Protein AF-A0A9Q9N6H3-F1 (afdb_monomer)

Radius of gyration: 21.57 Å; Cα contacts (8 Å, |Δi|>4): 358; chains: 1; bounding box: 49×37×67 Å

Structure (mmCIF, N/CA/C/O backbone):
data_AF-A0A9Q9N6H3-F1
#
_entry.id   AF-A0A9Q9N6H3-F1
#
loop_
_atom_site.group_PDB
_atom_site.id
_atom_site.type_symbol
_atom_site.label_atom_id
_atom_site.label_alt_id
_atom_site.label_comp_id
_atom_site.label_asym_id
_atom_site.label_entity_id
_atom_site.label_seq_id
_atom_site.pdbx_PDB_ins_code
_atom_site.Cartn_x
_atom_site.Cartn_y
_atom_site.Cartn_z
_atom_site.occupancy
_atom_site.B_iso_or_equiv
_atom_site.auth_seq_id
_atom_site.auth_comp_id
_atom_site.auth_asym_id
_atom_site.auth_atom_id
_atom_site.pdbx_PDB_model_num
ATOM 1 N N . MET A 1 1 ? 6.240 23.215 45.586 1.00 42.53 1 MET A N 1
ATOM 2 C CA . MET A 1 1 ? 4.945 22.564 45.290 1.00 42.53 1 MET A CA 1
ATOM 3 C C . MET A 1 1 ? 5.054 21.912 43.924 1.00 42.53 1 MET A C 1
ATOM 5 O O . MET A 1 1 ? 5.361 22.622 42.979 1.00 42.53 1 MET A O 1
ATOM 9 N N . LYS A 1 2 ? 4.871 20.591 43.821 1.00 42.16 2 LYS A N 1
ATOM 10 C CA . LYS A 1 2 ? 4.643 19.928 42.530 1.00 42.16 2 LYS A CA 1
ATOM 11 C C . LYS A 1 2 ? 3.134 19.961 42.296 1.00 42.16 2 LYS A C 1
ATOM 13 O O . LYS A 1 2 ? 2.403 19.374 43.086 1.00 42.16 2 LYS A O 1
ATOM 18 N N . GLY A 1 3 ? 2.681 20.737 41.318 1.00 45.62 3 GLY A N 1
ATOM 19 C CA . GLY A 1 3 ? 1.282 20.711 40.897 1.00 45.62 3 GLY A CA 1
ATOM 20 C C . GLY A 1 3 ? 1.029 19.442 40.092 1.00 45.62 3 GLY A C 1
ATOM 21 O O . GLY A 1 3 ? 1.825 19.115 39.217 1.00 45.62 3 GLY A O 1
ATOM 22 N N . SER A 1 4 ? -0.038 18.718 40.406 1.00 51.28 4 SER A N 1
ATOM 23 C CA . SER A 1 4 ? -0.585 17.681 39.534 1.00 51.28 4 SER A CA 1
ATOM 24 C C . SER A 1 4 ? -1.383 18.371 38.427 1.00 51.28 4 SER A C 1
ATOM 26 O O . SER A 1 4 ? -2.362 19.056 38.726 1.00 51.28 4 SER A O 1
ATOM 28 N N . GLN A 1 5 ? -0.949 18.240 37.173 1.00 59.75 5 GLN A N 1
ATOM 29 C CA . GLN A 1 5 ? -1.794 18.565 36.024 1.00 59.75 5 GLN A CA 1
ATOM 30 C C . GLN A 1 5 ? -2.811 17.436 35.846 1.00 59.75 5 GLN A C 1
ATOM 32 O O . GLN A 1 5 ? -2.467 16.266 35.995 1.00 59.75 5 GLN A O 1
ATOM 37 N N . PHE A 1 6 ? -4.066 17.797 35.596 1.00 61.28 6 PHE A N 1
ATOM 38 C CA . PHE A 1 6 ? -5.077 16.838 35.171 1.00 61.28 6 PHE A CA 1
ATOM 39 C C . PHE A 1 6 ? -4.880 16.583 33.677 1.00 61.28 6 PHE A C 1
ATOM 41 O O . PHE A 1 6 ? -4.735 17.535 32.913 1.00 61.28 6 PHE A O 1
ATOM 48 N N . GLU A 1 7 ? -4.851 15.315 33.287 1.00 66.75 7 GLU A N 1
ATOM 49 C CA . GLU A 1 7 ? -4.854 14.898 31.886 1.00 66.75 7 GLU A CA 1
ATOM 50 C C . GLU A 1 7 ? -6.302 14.873 31.398 1.00 66.75 7 GLU A C 1
ATOM 52 O O . GLU A 1 7 ? -7.158 14.243 32.026 1.00 66.75 7 GLU A O 1
ATOM 57 N N . GLU A 1 8 ? -6.601 15.565 30.298 1.00 73.12 8 GLU A N 1
ATOM 58 C CA . GLU A 1 8 ? -7.904 15.428 29.657 1.00 73.12 8 GLU A CA 1
ATOM 59 C C . GLU A 1 8 ? -7.915 14.144 28.835 1.00 73.12 8 GLU A C 1
ATOM 61 O O . GLU A 1 8 ? -6.967 13.820 28.127 1.00 73.12 8 GLU A O 1
ATOM 66 N N . THR A 1 9 ? -8.992 13.377 28.931 1.00 78.81 9 THR A N 1
ATOM 67 C CA . THR A 1 9 ? -9.135 12.128 28.184 1.00 78.81 9 THR A CA 1
ATOM 68 C C . THR A 1 9 ? -10.143 12.318 27.066 1.00 78.81 9 THR A C 1
ATOM 70 O O . THR A 1 9 ? -11.251 12.808 27.297 1.00 78.81 9 THR A O 1
ATOM 73 N N . VAL A 1 10 ? -9.782 11.906 25.852 1.00 83.81 10 VAL A N 1
ATOM 74 C CA . VAL A 1 10 ? -10.682 11.942 24.700 1.00 83.81 10 VAL A CA 1
ATOM 75 C C . VAL A 1 10 ? -11.110 10.522 24.367 1.00 83.81 10 VAL A C 1
ATOM 77 O O . VAL A 1 10 ? -10.288 9.668 24.045 1.00 83.81 10 VAL A O 1
ATOM 80 N N . PHE A 1 11 ? -12.423 10.304 24.413 1.00 87.38 11 PHE A N 1
ATOM 81 C CA . PHE A 1 11 ? -13.066 9.131 23.838 1.00 87.38 11 PHE A CA 1
ATOM 82 C C . PHE A 1 11 ? -13.723 9.524 22.522 1.00 87.38 11 PHE A C 1
ATOM 84 O O . PHE A 1 11 ? -14.504 10.479 22.454 1.00 87.38 11 PHE A O 1
ATOM 91 N N . TYR A 1 12 ? -13.407 8.773 21.480 1.00 88.56 12 TYR A N 1
ATOM 92 C CA . TYR A 1 12 ? -13.994 8.907 20.162 1.00 88.56 12 TYR A CA 1
ATOM 93 C C . TYR A 1 12 ? -14.674 7.601 19.793 1.00 88.56 12 TYR A C 1
ATOM 95 O O . TYR A 1 12 ? -14.101 6.527 19.942 1.00 88.56 12 TYR A O 1
ATOM 103 N N . THR A 1 13 ? -15.909 7.689 19.320 1.00 92.62 13 THR A N 1
ATOM 104 C CA . THR A 1 13 ? -16.687 6.524 18.915 1.00 92.62 13 THR A CA 1
ATOM 105 C C . THR A 1 13 ? -17.326 6.812 17.576 1.00 92.62 13 THR A C 1
ATOM 107 O O . THR A 1 13 ? -17.964 7.853 17.402 1.00 92.62 13 THR A O 1
ATOM 110 N N . LYS A 1 14 ? -17.168 5.886 16.634 1.00 92.31 14 LYS A N 1
ATOM 111 C CA . LYS A 1 14 ? -17.749 6.004 15.301 1.00 92.31 14 LYS A CA 1
ATOM 112 C C . LYS A 1 14 ? -18.162 4.641 14.779 1.00 92.31 14 LYS A C 1
ATOM 114 O O . LYS A 1 14 ? -17.494 3.640 15.018 1.00 92.31 14 LYS A O 1
ATOM 119 N N . THR A 1 15 ? -19.267 4.617 14.050 1.00 94.44 15 THR A N 1
ATOM 120 C CA . THR A 1 15 ? -19.673 3.455 13.263 1.00 94.44 15 THR A CA 1
ATOM 121 C C . THR A 1 15 ? -19.277 3.659 11.810 1.00 94.44 15 THR A C 1
ATOM 123 O O . THR A 1 15 ? -19.365 4.774 11.291 1.00 94.44 15 THR A O 1
ATOM 126 N N . PHE A 1 16 ? -18.860 2.589 11.149 1.00 93.06 16 PHE A N 1
ATOM 127 C CA . PHE A 1 16 ? -18.512 2.595 9.732 1.00 93.06 16 PHE A CA 1
ATOM 128 C C . PHE A 1 16 ? -18.950 1.288 9.071 1.00 93.06 16 PHE A C 1
ATOM 130 O O . PHE A 1 16 ? -19.206 0.298 9.748 1.00 93.06 16 PHE A O 1
ATOM 137 N N . SER A 1 17 ? -19.058 1.295 7.749 1.00 93.31 17 SER A N 1
ATOM 138 C CA . SER A 1 17 ? -19.313 0.101 6.939 1.00 93.31 17 SER A CA 1
ATOM 139 C C . SER A 1 17 ? -18.282 0.062 5.823 1.00 93.31 17 SER A C 1
ATOM 141 O O . SER A 1 17 ? -17.830 1.118 5.373 1.00 93.31 17 SER A O 1
ATOM 143 N N . ILE A 1 18 ? -17.895 -1.143 5.420 1.00 92.12 18 ILE A N 1
ATOM 144 C CA . ILE A 1 18 ? -17.024 -1.357 4.269 1.00 92.12 18 ILE A CA 1
ATOM 145 C C . ILE A 1 18 ? -17.940 -1.612 3.083 1.00 92.12 18 ILE A C 1
ATOM 147 O O . ILE A 1 18 ? -18.737 -2.550 3.095 1.00 92.12 18 ILE A O 1
ATOM 151 N N . GLN A 1 19 ? -17.892 -0.714 2.105 1.00 89.88 19 GLN A N 1
ATOM 152 C CA . GLN A 1 19 ? -18.631 -0.907 0.864 1.00 89.88 19 GLN A CA 1
ATOM 153 C C . GLN A 1 19 ? -17.996 -2.068 0.107 1.00 89.88 19 GLN A C 1
ATOM 155 O O . GLN A 1 19 ? -16.776 -2.129 0.027 1.00 89.88 19 GLN A O 1
ATOM 160 N N . ASP A 1 20 ? -18.827 -2.979 -0.399 1.00 89.81 20 ASP A N 1
ATOM 161 C CA . ASP A 1 20 ? -18.384 -4.156 -1.152 1.00 89.81 20 ASP A CA 1
ATOM 162 C C . ASP A 1 20 ? -17.362 -5.029 -0.401 1.00 89.81 20 ASP A C 1
ATOM 164 O O . ASP A 1 20 ? -16.408 -5.520 -0.996 1.00 89.81 20 ASP A O 1
ATOM 168 N N . TYR A 1 21 ? -17.586 -5.236 0.909 1.00 92.75 21 TYR A N 1
ATOM 169 C CA . TYR A 1 21 ? -16.734 -6.083 1.749 1.00 92.75 21 TYR A CA 1
ATOM 170 C C . TYR A 1 21 ? -16.398 -7.414 1.069 1.00 92.75 21 TYR A C 1
ATOM 172 O O . TYR A 1 21 ? -17.285 -8.200 0.717 1.00 92.75 21 TYR A O 1
ATOM 180 N N . ASP A 1 22 ? -15.102 -7.681 0.992 1.00 91.81 22 ASP A N 1
ATOM 181 C CA . ASP A 1 22 ? -14.533 -8.906 0.469 1.00 91.81 22 ASP A CA 1
ATOM 182 C C . ASP A 1 22 ? -13.741 -9.638 1.560 1.00 91.81 22 ASP A C 1
ATOM 184 O O . ASP A 1 22 ? -12.891 -9.063 2.242 1.00 91.81 22 ASP A O 1
ATOM 188 N N . ILE A 1 23 ? -14.032 -10.923 1.740 1.00 91.00 23 ILE A N 1
ATOM 189 C CA . ILE A 1 23 ? -13.349 -11.773 2.718 1.00 91.00 23 ILE A CA 1
ATOM 190 C C . ILE A 1 23 ? -11.958 -12.205 2.239 1.00 91.00 23 ILE A C 1
ATOM 192 O O . ILE A 1 23 ? -11.138 -12.611 3.059 1.00 91.00 23 ILE A O 1
ATOM 196 N N . SER A 1 24 ? -11.677 -12.135 0.933 1.00 89.25 24 SER A N 1
ATOM 197 C CA . SER A 1 24 ? -10.353 -12.435 0.378 1.00 89.25 24 SER A CA 1
ATOM 198 C C . SER A 1 24 ? -9.428 -11.224 0.334 1.00 89.25 24 SER A C 1
ATOM 200 O O . SER A 1 24 ? -8.482 -11.224 -0.444 1.00 89.25 24 SER A O 1
ATOM 202 N N . LYS A 1 25 ? -9.698 -10.185 1.124 1.00 91.38 25 LYS A N 1
ATOM 203 C CA . LYS A 1 25 ? -8.849 -8.999 1.208 1.00 91.38 25 LYS A CA 1
ATOM 204 C C . LYS A 1 25 ? -8.404 -8.752 2.633 1.00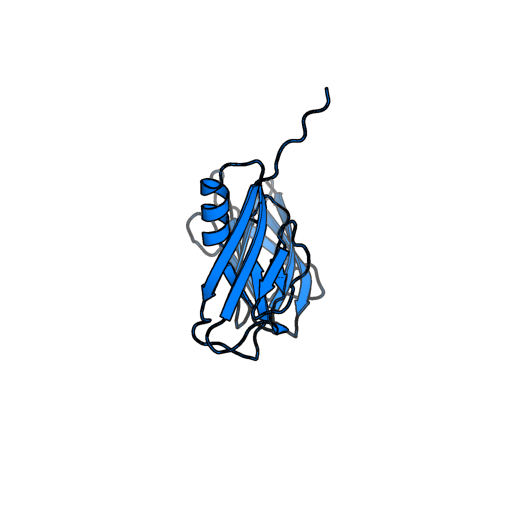 91.38 25 LYS A C 1
ATOM 206 O O . LYS A 1 25 ? -9.091 -9.114 3.593 1.00 91.38 25 LYS A O 1
ATOM 211 N N . ASP A 1 26 ? -7.267 -8.086 2.750 1.00 92.50 26 ASP A N 1
ATOM 212 C CA . ASP A 1 26 ? -6.800 -7.559 4.014 1.00 92.50 26 ASP A CA 1
ATOM 213 C C . ASP A 1 26 ? -7.345 -6.160 4.258 1.00 92.50 26 ASP A C 1
ATOM 215 O O . ASP A 1 26 ? -7.450 -5.330 3.354 1.00 92.50 26 ASP A O 1
ATOM 219 N N . TYR A 1 27 ? -7.636 -5.884 5.524 1.00 94.50 27 TYR A N 1
ATOM 220 C CA . TYR A 1 27 ? -8.046 -4.569 5.983 1.00 94.50 27 TYR A CA 1
ATOM 221 C C . TYR A 1 27 ? -7.008 -4.047 6.952 1.00 94.50 27 TYR A C 1
ATOM 223 O O . TYR A 1 27 ? -6.641 -4.727 7.912 1.00 94.50 27 TYR A O 1
ATOM 231 N N . LEU A 1 28 ? -6.565 -2.819 6.724 1.00 92.81 28 LEU A N 1
ATOM 232 C CA . LEU A 1 28 ? -5.595 -2.134 7.556 1.00 92.81 28 LEU A CA 1
ATOM 233 C C . LEU A 1 28 ? -6.151 -0.785 7.999 1.00 92.81 28 LEU A C 1
ATOM 235 O O . LEU A 1 28 ? -6.921 -0.157 7.281 1.00 92.81 28 LEU A O 1
ATOM 239 N N . ILE A 1 29 ? -5.764 -0.318 9.179 1.00 91.75 29 ILE A N 1
ATOM 240 C CA . ILE A 1 29 ? -6.046 1.043 9.635 1.00 91.75 29 ILE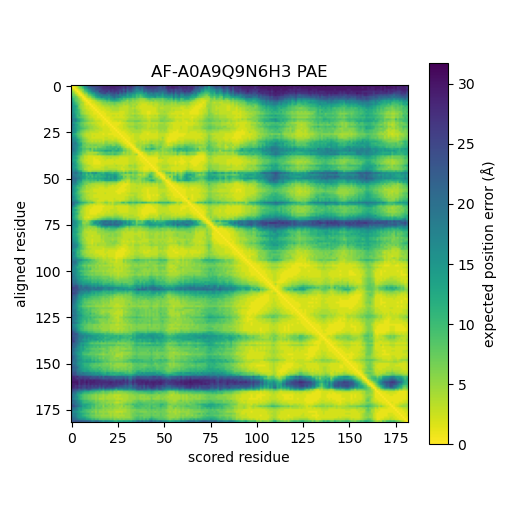 A CA 1
ATOM 241 C C . ILE A 1 29 ? -4.804 1.911 9.457 1.00 91.75 29 ILE A C 1
ATOM 243 O O . ILE A 1 29 ? -3.716 1.533 9.889 1.00 91.75 29 ILE A O 1
ATOM 247 N N . ASP A 1 30 ? -4.972 3.076 8.835 1.00 89.44 30 ASP A N 1
ATOM 248 C CA . ASP A 1 30 ? -3.924 4.092 8.729 1.00 89.44 30 ASP A CA 1
ATOM 249 C C . ASP A 1 30 ? -4.031 5.079 9.892 1.00 89.44 30 ASP A C 1
ATOM 251 O O . ASP A 1 30 ? -5.007 5.830 10.022 1.00 89.44 30 ASP A O 1
ATOM 255 N N . VAL A 1 31 ? -3.001 5.071 10.736 1.00 86.69 31 VAL A N 1
ATOM 256 C CA . VAL A 1 31 ? -2.841 5.969 11.879 1.00 86.69 31 VAL A CA 1
ATOM 257 C C . VAL A 1 31 ? -1.645 6.912 11.731 1.00 86.69 31 VAL A C 1
ATOM 259 O O . VAL A 1 31 ? -1.305 7.621 12.672 1.00 86.69 31 VAL A O 1
ATOM 262 N N . GLN A 1 32 ? -1.020 7.002 10.553 1.00 81.94 32 GLN A N 1
ATOM 263 C CA . GLN A 1 32 ? 0.185 7.817 10.330 1.00 81.94 32 GLN A CA 1
ATOM 264 C C . GLN A 1 32 ? -0.010 9.309 10.635 1.00 81.94 32 GLN A C 1
ATOM 266 O O . GLN A 1 32 ? 0.936 10.009 10.992 1.00 81.94 32 GLN A O 1
ATOM 271 N N . LYS A 1 33 ? -1.237 9.822 10.486 1.00 76.19 33 LYS A N 1
ATOM 272 C CA . LYS A 1 33 ? -1.567 11.237 10.733 1.00 76.19 33 LYS A CA 1
ATOM 273 C C . LYS A 1 33 ? -1.824 11.562 12.205 1.00 76.19 33 LYS A C 1
ATOM 275 O O . LYS A 1 33 ? -2.067 12.727 12.531 1.00 76.19 33 LYS A O 1
ATOM 280 N N . LEU A 1 34 ? -1.808 10.560 13.078 1.00 77.06 34 LEU A N 1
ATOM 281 C CA . LEU A 1 34 ? -2.055 10.725 14.503 1.00 77.06 34 LEU A CA 1
ATOM 282 C C . LEU A 1 34 ? -0.726 10.965 15.199 1.00 77.06 34 LEU A C 1
ATOM 284 O O . LEU A 1 34 ? 0.227 10.236 14.986 1.00 77.06 34 LEU A O 1
ATOM 288 N N . LYS A 1 35 ? -0.654 12.022 16.008 1.00 72.25 35 LYS A N 1
ATOM 289 C CA . LYS A 1 35 ? 0.590 12.445 16.678 1.00 72.25 35 LYS A CA 1
ATOM 290 C C . LYS A 1 35 ? 0.758 11.846 18.081 1.00 72.25 35 LYS A C 1
ATOM 292 O O . LYS A 1 35 ? 1.594 12.327 18.849 1.00 72.25 35 LYS A O 1
ATOM 297 N N . LYS A 1 36 ? -0.124 10.930 18.483 1.00 75.31 36 LYS A N 1
ATOM 298 C CA . LYS A 1 36 ? -0.291 10.478 19.870 1.00 75.31 36 LYS A CA 1
ATOM 299 C C . LYS A 1 36 ? -0.550 8.987 19.909 1.00 75.31 36 LYS A C 1
ATOM 301 O O . LYS A 1 36 ? -1.194 8.458 19.012 1.00 75.31 36 LYS A O 1
ATOM 306 N N . GLU A 1 37 ? -0.114 8.377 21.003 1.00 80.31 37 GLU A N 1
ATOM 307 C CA . GLU A 1 37 ? -0.446 6.997 21.319 1.00 80.31 37 GLU A CA 1
ATOM 308 C C . GLU A 1 37 ? -1.952 6.848 21.528 1.00 80.31 37 GLU A C 1
ATOM 310 O O . GLU A 1 37 ? -2.575 7.591 22.294 1.00 80.31 37 GLU A O 1
ATOM 315 N N . LEU A 1 38 ? -2.528 5.873 20.836 1.00 84.19 38 LEU A N 1
ATOM 316 C CA . LEU A 1 38 ? -3.945 5.567 20.898 1.00 84.19 38 LEU A CA 1
ATOM 317 C C . LEU A 1 38 ? -4.154 4.164 21.432 1.00 84.19 38 LEU A C 1
ATOM 319 O O . LEU A 1 38 ? -3.475 3.220 21.031 1.00 84.19 38 LEU A O 1
ATOM 323 N N . THR A 1 39 ? -5.187 4.013 22.251 1.00 88.69 39 THR A N 1
ATOM 324 C CA . THR A 1 39 ? -5.810 2.710 22.460 1.00 88.69 39 THR A CA 1
ATOM 325 C C . THR A 1 39 ? -7.018 2.611 21.540 1.00 88.69 39 THR A C 1
ATOM 327 O O . THR A 1 39 ? -7.937 3.433 21.624 1.00 88.69 39 THR A O 1
ATOM 330 N N . VAL A 1 40 ? -7.005 1.636 20.634 1.00 90.06 40 VAL A N 1
ATOM 331 C CA . VAL A 1 40 ? -8.062 1.438 19.639 1.00 90.06 40 VAL A CA 1
ATOM 332 C C . VAL A 1 40 ? -8.769 0.117 19.905 1.00 90.06 40 VAL A C 1
ATOM 334 O O . VAL A 1 40 ? -8.127 -0.916 20.076 1.00 90.06 40 VAL A O 1
ATOM 337 N N . TRP A 1 41 ? -10.100 0.152 19.891 1.00 93.56 41 TRP A N 1
ATOM 338 C CA . TRP A 1 41 ? -10.939 -1.038 19.870 1.00 93.56 41 TRP A CA 1
ATOM 339 C C . TRP A 1 41 ? -11.808 -1.050 18.626 1.00 93.56 41 TRP A C 1
ATOM 341 O O . TRP A 1 41 ? -12.428 -0.040 18.280 1.00 93.56 41 TRP A O 1
ATOM 351 N N . ILE A 1 42 ? -11.908 -2.213 17.995 1.00 94.44 42 ILE A N 1
ATOM 352 C CA . ILE A 1 42 ? -12.783 -2.455 16.852 1.00 94.44 42 ILE A CA 1
ATOM 353 C C . ILE A 1 42 ? -13.697 -3.614 17.212 1.00 94.44 42 ILE A C 1
ATOM 355 O O . ILE A 1 42 ? -13.246 -4.682 17.609 1.00 94.44 42 ILE A O 1
ATOM 359 N N . ASN A 1 43 ? -15.008 -3.386 17.136 1.00 95.69 43 ASN A N 1
ATOM 360 C CA . ASN A 1 43 ? -16.035 -4.382 17.448 1.00 95.69 43 ASN A CA 1
ATOM 361 C C . ASN A 1 43 ? -15.897 -5.052 18.833 1.00 95.69 43 ASN A C 1
ATOM 363 O O . ASN A 1 43 ? -16.413 -6.151 19.047 1.00 95.69 43 ASN A O 1
ATOM 367 N N . GLY A 1 44 ? -15.270 -4.350 19.784 1.00 93.06 44 GLY A N 1
ATOM 368 C CA . GLY A 1 44 ? -15.035 -4.808 21.156 1.00 93.06 44 GLY A CA 1
ATOM 369 C C . GLY A 1 44 ? -13.688 -5.501 21.382 1.00 93.06 44 GLY A C 1
ATOM 370 O O . GLY A 1 44 ? -13.370 -5.807 22.528 1.00 93.06 44 GLY A O 1
ATOM 371 N N . GLU A 1 45 ? -12.895 -5.717 20.334 1.00 94.12 45 GLU A N 1
ATOM 372 C CA . GLU A 1 45 ? -11.546 -6.284 20.409 1.00 94.12 45 GLU A CA 1
ATOM 373 C C . GLU A 1 45 ? -10.503 -5.158 20.421 1.00 94.12 45 GLU A C 1
ATOM 375 O O . GLU A 1 45 ? -10.698 -4.134 19.770 1.00 94.12 45 GLU A O 1
ATOM 380 N N . GLU A 1 46 ? -9.417 -5.310 21.183 1.00 91.88 46 GLU A N 1
ATOM 381 C CA . GLU A 1 46 ? -8.357 -4.297 21.319 1.00 91.88 46 GLU A CA 1
ATOM 382 C C . GLU A 1 46 ? -7.247 -4.518 20.283 1.00 91.88 46 GLU A C 1
ATOM 384 O O . GLU A 1 46 ? -6.700 -5.613 20.194 1.00 91.88 46 GLU A O 1
ATOM 389 N N . LEU A 1 47 ? -6.887 -3.469 19.538 1.00 83.75 47 LEU A N 1
ATOM 390 C CA . LEU A 1 47 ? -5.883 -3.496 18.462 1.00 83.75 47 LEU A CA 1
ATOM 391 C C . LEU A 1 47 ? -4.439 -3.259 18.969 1.00 83.75 47 LEU A C 1
ATOM 393 O O . LEU A 1 47 ? -3.512 -3.110 18.185 1.00 83.75 47 LEU A O 1
ATOM 397 N N . ALA A 1 48 ? -4.232 -3.273 20.289 1.00 71.69 48 ALA A N 1
ATOM 398 C CA . ALA A 1 48 ? -3.019 -2.826 20.981 1.00 71.69 48 ALA A CA 1
ATOM 399 C C . ALA A 1 48 ? -2.750 -1.307 20.860 1.00 71.69 48 ALA A C 1
ATOM 401 O O . ALA A 1 48 ? -3.500 -0.563 20.224 1.00 71.69 48 ALA A O 1
ATOM 402 N N . HIS A 1 49 ? -1.722 -0.823 21.571 1.00 72.62 49 HIS A N 1
ATOM 403 C CA . HIS A 1 49 ? -1.310 0.584 21.542 1.00 72.62 49 HIS A CA 1
ATOM 404 C C . HIS A 1 49 ? -0.676 0.925 20.193 1.00 72.62 49 HIS A C 1
ATOM 406 O O . HIS A 1 49 ? 0.315 0.309 19.806 1.00 72.62 49 HIS A O 1
ATOM 412 N N . LEU A 1 50 ? -1.242 1.918 19.509 1.00 76.94 50 LEU A N 1
ATOM 413 C CA . LEU A 1 50 ? -0.753 2.403 18.223 1.00 76.94 50 LEU A CA 1
ATOM 414 C C . LEU A 1 50 ? -0.041 3.739 18.422 1.00 76.94 50 LEU A C 1
ATOM 416 O O . LEU A 1 50 ? -0.648 4.669 18.953 1.00 76.94 50 LEU A O 1
ATOM 420 N N . ASP A 1 51 ? 1.215 3.840 17.994 1.00 64.88 51 ASP A N 1
ATOM 421 C CA . ASP A 1 51 ? 1.984 5.082 18.020 1.00 64.88 51 ASP A CA 1
ATOM 422 C C . ASP A 1 51 ? 1.944 5.786 16.657 1.00 64.88 51 ASP A C 1
ATOM 424 O O . ASP A 1 51 ? 1.489 6.923 16.611 1.00 64.88 51 ASP A O 1
ATOM 428 N N . HIS A 1 52 ? 2.341 5.131 15.558 1.00 74.75 52 HIS A N 1
ATOM 429 C CA . HIS A 1 52 ? 2.234 5.613 14.171 1.00 74.75 52 HIS A CA 1
ATOM 430 C C . HIS A 1 52 ? 2.280 4.433 13.178 1.00 74.75 52 HIS A C 1
ATOM 432 O O . HIS A 1 52 ? 2.901 3.412 13.453 1.00 74.75 52 HIS A O 1
ATOM 438 N N . GLY A 1 53 ? 1.695 4.586 11.982 1.00 81.94 53 GLY A N 1
ATOM 439 C CA . GLY A 1 53 ? 1.857 3.616 10.890 1.00 81.94 53 GLY A CA 1
ATOM 440 C C . GLY A 1 53 ? 0.551 3.060 10.333 1.00 81.94 53 GLY A C 1
ATOM 441 O O . GLY A 1 53 ? -0.500 3.692 10.422 1.00 81.94 53 GLY A O 1
ATOM 442 N N . ILE A 1 54 ? 0.652 1.883 9.722 1.00 86.31 54 ILE A N 1
ATOM 443 C CA . ILE A 1 54 ? -0.471 1.113 9.189 1.00 86.31 54 ILE A CA 1
ATOM 444 C C . ILE A 1 54 ? -0.509 -0.212 9.950 1.00 86.31 54 ILE A C 1
ATOM 446 O O . ILE A 1 54 ? 0.528 -0.842 10.139 1.00 86.31 54 ILE A O 1
ATOM 450 N N . CYS A 1 55 ? -1.688 -0.623 10.414 1.00 88.81 55 CYS A N 1
ATOM 451 C CA . CYS A 1 55 ? -1.848 -1.838 11.213 1.00 88.81 55 CYS A CA 1
ATOM 452 C C . CYS A 1 55 ? -2.949 -2.730 10.638 1.00 88.81 55 CYS A C 1
ATOM 454 O O . CYS A 1 55 ? -4.010 -2.229 10.270 1.00 88.81 55 CYS A O 1
ATOM 456 N N . GLN A 1 56 ? -2.720 -4.042 10.572 1.00 90.06 56 GLN A N 1
ATOM 457 C CA . GLN A 1 56 ? -3.688 -5.001 10.041 1.00 90.06 56 GLN A CA 1
ATOM 458 C C . GLN A 1 56 ? -4.805 -5.288 11.050 1.00 90.06 56 GLN A C 1
ATOM 460 O O . GLN A 1 56 ? -4.564 -5.635 12.205 1.00 90.06 56 GLN A O 1
ATOM 465 N N . ILE A 1 57 ? -6.046 -5.172 10.584 1.00 93.88 57 ILE A N 1
ATOM 466 C CA . ILE A 1 57 ? -7.275 -5.304 11.375 1.00 93.88 57 ILE A CA 1
ATOM 467 C C . ILE A 1 57 ? -8.254 -6.322 10.784 1.00 93.88 57 ILE A C 1
ATOM 469 O O . ILE A 1 57 ? -9.383 -6.418 11.263 1.00 93.88 57 ILE A O 1
ATOM 473 N N . THR A 1 58 ? -7.850 -7.079 9.755 1.00 93.88 58 THR A N 1
ATOM 474 C CA . THR A 1 58 ? -8.700 -8.017 8.999 1.00 93.88 58 THR A CA 1
ATOM 475 C C . THR A 1 58 ? -9.580 -8.885 9.906 1.00 93.88 58 THR A C 1
ATOM 477 O O . THR A 1 58 ? -10.783 -8.989 9.687 1.00 93.88 58 THR A O 1
ATOM 480 N N . HIS A 1 59 ? -9.009 -9.444 10.977 1.00 93.19 59 HIS A N 1
ATOM 481 C CA . HIS A 1 59 ? -9.715 -10.327 11.913 1.00 93.19 59 HIS A CA 1
ATOM 482 C C . HIS A 1 59 ? -10.775 -9.625 12.783 1.00 93.19 59 HIS A C 1
ATOM 484 O O . HIS A 1 59 ? -11.674 -10.288 13.293 1.00 93.19 59 HIS A O 1
ATOM 490 N N . MET A 1 60 ? -10.689 -8.302 12.944 1.00 94.94 60 MET A N 1
ATOM 491 C CA . MET A 1 60 ? -11.593 -7.502 13.781 1.00 94.94 60 MET A CA 1
ATOM 492 C C . MET A 1 60 ? -12.769 -6.929 12.984 1.00 94.94 60 MET A C 1
ATOM 494 O O . MET A 1 60 ? -13.756 -6.469 13.565 1.00 94.94 60 MET A O 1
ATOM 498 N N . ILE A 1 61 ? -12.658 -6.910 11.655 1.00 95.12 61 ILE A N 1
ATOM 499 C CA . ILE A 1 61 ? -13.646 -6.339 10.744 1.00 95.12 61 ILE A CA 1
ATOM 500 C C . ILE A 1 61 ? -14.776 -7.334 10.472 1.00 95.12 61 ILE A C 1
ATOM 502 O O . ILE A 1 61 ? -14.579 -8.537 10.326 1.00 95.12 61 ILE A O 1
ATOM 506 N N . ARG A 1 62 ? -15.994 -6.802 10.377 1.00 94.06 62 ARG A N 1
ATOM 507 C CA . ARG A 1 62 ? -17.210 -7.528 10.011 1.00 94.06 62 ARG A CA 1
ATOM 508 C C . ARG A 1 62 ? -17.743 -7.018 8.666 1.00 94.06 62 ARG A C 1
ATOM 510 O O . ARG A 1 62 ? -17.594 -5.826 8.394 1.00 94.06 62 ARG A O 1
ATOM 517 N N . PRO A 1 63 ? -18.444 -7.865 7.884 1.00 91.31 63 PRO A N 1
ATOM 518 C CA . PRO A 1 63 ? -19.049 -7.461 6.609 1.00 91.31 63 PRO A CA 1
ATOM 519 C C . PRO A 1 63 ? -20.089 -6.339 6.727 1.00 91.31 63 PRO A C 1
ATOM 521 O O . PRO A 1 63 ? -20.368 -5.633 5.765 1.00 91.31 63 PRO A O 1
ATOM 524 N N . GLU A 1 64 ? -20.711 -6.205 7.900 1.00 90.50 64 GLU A N 1
ATOM 525 C CA . GLU A 1 64 ? -21.779 -5.239 8.151 1.00 90.50 64 GLU A CA 1
ATOM 526 C C . GLU A 1 64 ? -21.239 -3.933 8.774 1.00 90.50 64 GLU A C 1
ATOM 528 O O . GLU A 1 64 ? -20.180 -3.415 8.416 1.00 90.50 64 GLU A O 1
ATOM 533 N N . ASN A 1 65 ? -21.986 -3.365 9.725 1.00 93.88 65 ASN A N 1
ATOM 534 C CA . ASN A 1 65 ? -21.552 -2.209 10.488 1.00 93.88 65 ASN A CA 1
ATOM 535 C C . ASN A 1 65 ? -20.485 -2.604 11.509 1.00 93.88 65 ASN A C 1
ATOM 537 O O . ASN A 1 65 ? -20.657 -3.522 12.313 1.00 93.88 65 ASN A O 1
ATOM 541 N N . ASN A 1 66 ? -19.419 -1.824 11.510 1.00 95.75 66 ASN A N 1
ATOM 542 C CA . ASN A 1 66 ? -18.303 -1.905 12.424 1.00 95.75 66 ASN A CA 1
ATOM 543 C C . ASN A 1 66 ? -18.357 -0.730 13.402 1.00 95.75 66 ASN A C 1
ATOM 545 O O . ASN A 1 66 ? -18.785 0.373 13.050 1.00 95.75 66 ASN A O 1
ATOM 549 N N . LEU A 1 67 ? -17.912 -0.960 14.633 1.00 95.50 67 LEU A N 1
ATOM 550 C CA . 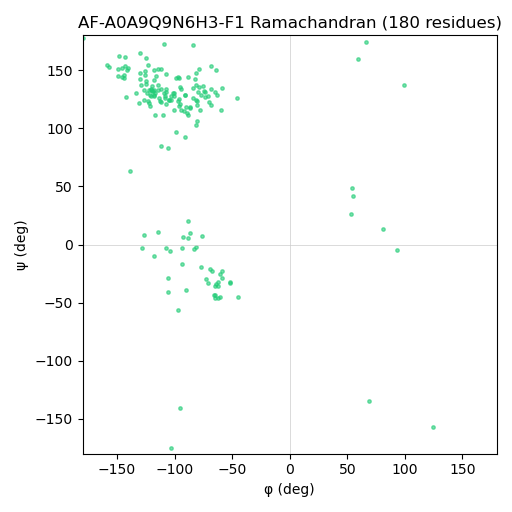LEU A 1 67 ? -17.762 0.063 15.664 1.00 95.50 67 LEU A CA 1
ATOM 551 C C . LEU A 1 67 ? -16.279 0.246 15.965 1.00 95.50 67 LEU A C 1
ATOM 553 O O . LEU A 1 67 ? -15.627 -0.713 16.368 1.00 95.50 67 LEU A O 1
ATOM 557 N N . ILE A 1 68 ? -15.776 1.471 15.833 1.00 93.38 68 ILE A N 1
ATOM 558 C CA . ILE A 1 68 ? -14.452 1.850 16.324 1.00 93.38 68 ILE A CA 1
ATOM 559 C C . ILE A 1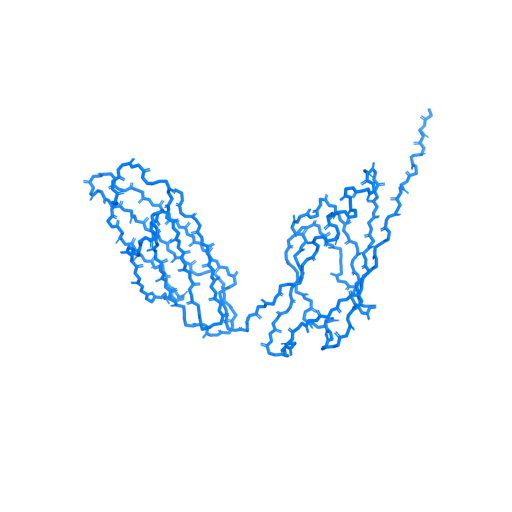 68 ? -14.590 2.746 17.552 1.00 93.38 68 ILE A C 1
ATOM 561 O O . ILE A 1 68 ? -15.388 3.691 17.575 1.00 93.38 68 ILE A O 1
ATOM 565 N N . ILE A 1 69 ? -13.803 2.437 18.577 1.00 92.44 69 ILE A N 1
ATOM 566 C CA . ILE A 1 69 ? -13.625 3.254 19.772 1.00 92.44 69 ILE A CA 1
ATOM 567 C C . ILE A 1 69 ? -12.143 3.587 19.864 1.00 92.44 69 ILE A C 1
ATOM 569 O O . ILE A 1 69 ? -11.303 2.698 19.801 1.00 92.44 69 ILE A O 1
ATOM 573 N N . VAL A 1 70 ? -11.828 4.865 20.020 1.00 89.69 70 VAL A N 1
ATOM 574 C CA . VAL A 1 70 ? -10.462 5.339 20.215 1.00 89.69 70 VAL A CA 1
ATOM 575 C C . VAL A 1 70 ? -10.390 6.104 21.523 1.00 89.69 70 VAL A C 1
ATOM 577 O O . VAL A 1 70 ? -11.229 6.965 21.802 1.00 89.69 70 VAL A O 1
ATOM 580 N N . HIS A 1 71 ? -9.378 5.783 22.313 1.00 88.44 71 HIS A N 1
ATOM 581 C CA . HIS A 1 71 ? -9.039 6.445 23.558 1.00 88.44 71 HIS A CA 1
ATOM 582 C C . HIS A 1 71 ? -7.641 7.044 23.446 1.00 88.44 71 HIS A C 1
ATOM 584 O O . HIS A 1 71 ? -6.702 6.370 23.026 1.00 88.44 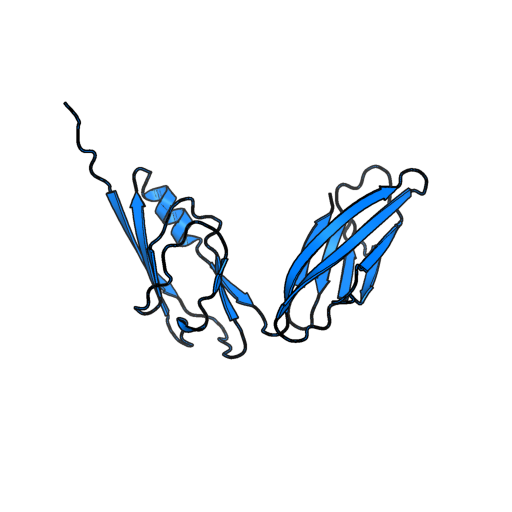71 HIS A O 1
ATOM 590 N N . THR A 1 72 ? -7.510 8.304 23.850 1.00 85.38 72 THR A N 1
ATOM 591 C CA . THR A 1 72 ? -6.218 8.982 23.958 1.00 85.38 72 THR A CA 1
ATOM 592 C C . THR A 1 72 ? -6.210 9.915 25.153 1.00 85.38 72 THR A C 1
ATOM 594 O O . THR A 1 72 ? -7.217 10.552 25.483 1.00 85.38 72 THR A O 1
ATOM 597 N N . GLN A 1 73 ? -5.043 10.035 25.773 1.00 79.12 73 GLN A N 1
ATOM 598 C CA . GLN A 1 73 ? -4.763 11.104 26.720 1.00 79.12 73 GLN A CA 1
ATOM 599 C C . GLN A 1 73 ? -4.393 12.368 25.934 1.00 79.12 73 GLN A C 1
ATOM 601 O O . GLN A 1 73 ? -3.680 12.295 24.931 1.00 79.12 73 GLN A O 1
ATOM 606 N N . SER A 1 74 ? -4.905 13.522 26.352 1.00 67.25 74 SER A N 1
ATOM 607 C CA . SER A 1 74 ? -4.642 14.816 25.731 1.00 67.25 74 SER A CA 1
ATOM 608 C C . SER A 1 74 ? -4.147 15.837 26.748 1.00 67.25 74 SER A C 1
ATOM 610 O O . SER A 1 74 ? -4.740 16.046 27.806 1.00 67.25 74 SER A O 1
ATOM 612 N N . TYR A 1 75 ? -3.082 16.527 26.350 1.00 59.62 75 TYR A N 1
ATOM 613 C CA . TYR A 1 75 ? -2.666 17.824 26.885 1.00 59.62 75 TYR A CA 1
ATOM 614 C C . TYR A 1 75 ? -2.924 18.961 25.877 1.00 59.62 75 TYR A C 1
ATOM 616 O O . TYR A 1 75 ? -2.657 20.124 26.175 1.00 59.62 75 TYR A O 1
ATOM 624 N N . ASP A 1 76 ? -3.413 18.607 24.686 1.00 64.50 76 ASP A N 1
ATOM 625 C CA . ASP A 1 76 ? -3.544 19.454 23.504 1.00 64.50 76 ASP A CA 1
ATOM 626 C C . ASP A 1 76 ? -5.023 19.782 23.215 1.00 64.50 76 ASP A C 1
ATOM 628 O O . ASP A 1 76 ? -5.941 19.241 23.842 1.00 64.50 76 ASP A O 1
ATOM 632 N N . ASP A 1 77 ? -5.265 20.673 22.249 1.00 74.62 77 ASP A N 1
ATOM 633 C CA . ASP A 1 77 ? -6.610 21.097 21.850 1.00 74.62 77 ASP A CA 1
ATOM 634 C C . ASP A 1 77 ? -7.455 19.899 21.370 1.00 74.62 77 ASP A C 1
ATOM 636 O O . ASP A 1 77 ? -7.179 19.274 20.340 1.00 74.62 77 ASP A O 1
ATOM 640 N N . ILE A 1 78 ? -8.530 19.602 22.108 1.00 78.00 78 ILE A N 1
ATOM 641 C CA . ILE A 1 78 ? -9.507 18.548 21.792 1.00 78.00 78 ILE A CA 1
ATOM 642 C C . ILE A 1 78 ? -10.028 18.675 20.350 1.00 78.00 78 ILE A C 1
ATOM 644 O O . ILE A 1 78 ? -10.358 17.664 19.721 1.00 78.00 78 ILE A O 1
ATOM 648 N N . VAL A 1 79 ? -10.125 19.896 19.813 1.00 81.56 79 VAL A N 1
ATOM 649 C CA . VAL A 1 79 ? -10.587 20.135 18.442 1.00 81.56 79 VAL A CA 1
ATOM 650 C C . VAL A 1 79 ? -9.616 19.538 17.422 1.00 81.56 79 VAL A C 1
ATOM 652 O O . VAL A 1 79 ? -10.073 18.871 16.492 1.00 81.56 79 VAL A O 1
ATOM 655 N N . GLU A 1 80 ? -8.304 19.707 17.609 1.00 82.31 80 GLU A N 1
ATOM 656 C CA . GLU A 1 80 ? -7.286 19.154 16.703 1.00 82.31 80 GLU A CA 1
ATOM 657 C C . GLU A 1 80 ? -7.314 17.621 16.730 1.00 82.31 80 GLU A C 1
ATOM 659 O O . GLU A 1 80 ? -7.375 16.982 15.679 1.00 82.31 80 GLU A O 1
ATOM 664 N N . ILE A 1 81 ? -7.366 17.020 17.923 1.00 81.50 81 ILE A N 1
ATOM 665 C CA . ILE A 1 81 ? -7.417 15.557 18.075 1.00 81.50 81 ILE A CA 1
ATOM 666 C C . ILE A 1 81 ? -8.656 14.982 17.391 1.00 81.50 81 ILE A C 1
ATOM 668 O O . ILE A 1 81 ? -8.566 14.014 16.638 1.00 81.50 81 ILE A O 1
ATOM 672 N N . ARG A 1 82 ? -9.828 15.595 17.587 1.00 81.69 82 ARG A N 1
ATOM 673 C CA . ARG A 1 82 ? -11.060 15.143 16.923 1.00 81.69 82 ARG A CA 1
ATOM 674 C C . ARG A 1 82 ? -10.976 15.249 15.403 1.00 81.69 82 ARG A C 1
ATOM 676 O O . ARG A 1 82 ? -11.539 14.399 14.717 1.00 81.69 82 ARG A O 1
ATOM 683 N N . GLN A 1 83 ? -10.304 16.268 14.866 1.00 84.31 83 GLN A N 1
ATOM 684 C CA . GLN A 1 83 ? -10.088 16.390 13.423 1.00 84.31 83 GLN A CA 1
ATOM 685 C C . GLN A 1 83 ? -9.191 15.271 12.891 1.00 84.31 83 GLN A C 1
ATOM 687 O O . GLN A 1 83 ? -9.538 14.666 11.879 1.00 84.31 83 GLN A O 1
ATOM 692 N N . GLN A 1 84 ? -8.101 14.947 13.593 1.00 84.62 84 GLN A N 1
ATOM 693 C CA . GLN A 1 84 ? -7.225 13.834 13.216 1.00 84.62 84 GLN A CA 1
ATOM 694 C C . GLN A 1 84 ? -7.972 12.491 13.268 1.00 84.62 84 GLN A C 1
ATOM 696 O O . GLN A 1 84 ? -7.943 11.739 12.299 1.00 84.62 84 GLN A O 1
ATOM 701 N N . LEU A 1 85 ? -8.730 12.229 14.341 1.00 84.94 85 LEU A N 1
ATOM 702 C CA . LEU A 1 85 ? -9.520 10.998 14.501 1.00 84.94 85 LEU A CA 1
ATOM 703 C C . LEU A 1 85 ? -10.631 10.858 13.452 1.00 84.94 85 LEU A C 1
ATOM 705 O O . LEU A 1 85 ? -10.928 9.757 12.998 1.00 84.94 85 LEU A O 1
ATOM 709 N N . ASN A 1 86 ? -11.232 11.968 13.015 1.00 85.50 86 ASN A N 1
ATOM 710 C CA . ASN A 1 86 ? -12.192 11.951 11.910 1.00 85.50 86 ASN A CA 1
ATOM 711 C C . ASN A 1 86 ? -11.558 11.597 10.560 1.00 85.50 86 ASN A C 1
ATOM 713 O O . ASN A 1 86 ? -12.285 11.158 9.668 1.00 85.50 86 ASN A O 1
ATOM 717 N N . GLY A 1 87 ? -10.248 11.800 10.423 1.00 84.62 87 GLY A N 1
ATOM 718 C CA . GLY A 1 87 ? -9.458 11.448 9.250 1.00 84.62 87 GLY A CA 1
ATOM 719 C C . GLY A 1 87 ? -8.899 10.026 9.264 1.00 84.62 87 GLY A C 1
ATOM 720 O O . GLY A 1 87 ? -8.130 9.707 8.364 1.00 84.62 87 GLY A O 1
ATOM 721 N N . LEU A 1 88 ? -9.256 9.192 10.249 1.00 86.62 88 LEU A N 1
ATOM 722 C CA . LEU A 1 88 ? -8.916 7.768 10.251 1.00 86.62 88 LEU A CA 1
ATOM 723 C C . LEU A 1 88 ? -9.490 7.073 9.016 1.00 86.62 88 LEU A C 1
ATOM 725 O O . LEU A 1 88 ? -10.664 7.259 8.678 1.00 86.62 88 LEU A O 1
ATOM 729 N N . MET A 1 89 ? -8.665 6.249 8.379 1.00 89.38 89 MET A N 1
AT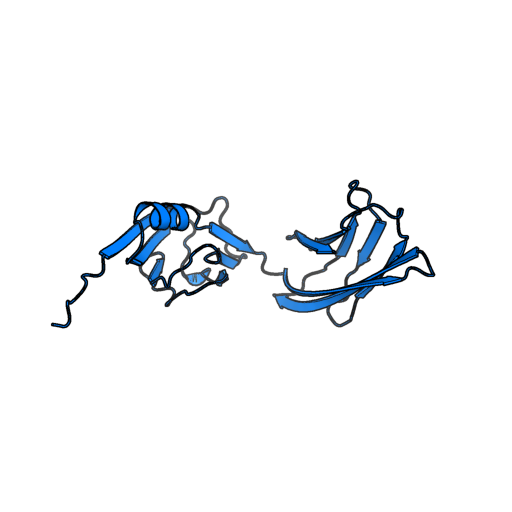OM 730 C CA . MET A 1 89 ? -9.026 5.513 7.173 1.00 89.38 89 MET A CA 1
ATOM 731 C C . MET A 1 89 ? -8.787 4.024 7.380 1.00 89.38 89 MET A C 1
ATOM 733 O O . MET A 1 89 ? -7.789 3.627 7.982 1.00 89.38 89 MET A O 1
ATOM 737 N N . ILE A 1 90 ? -9.713 3.222 6.859 1.00 91.56 90 ILE A N 1
ATOM 738 C CA . ILE A 1 90 ? -9.487 1.800 6.637 1.00 91.56 90 ILE A CA 1
ATOM 739 C C . ILE A 1 90 ? -9.058 1.648 5.184 1.00 91.56 90 ILE A C 1
ATOM 741 O O . ILE A 1 90 ? -9.737 2.140 4.283 1.00 91.56 90 ILE A O 1
ATOM 745 N N . ILE A 1 91 ? -7.916 1.012 4.991 1.00 92.06 91 ILE A N 1
ATOM 746 C CA . ILE A 1 91 ? -7.338 0.685 3.701 1.00 92.06 91 ILE A CA 1
ATOM 747 C C . ILE A 1 91 ? -7.625 -0.787 3.450 1.00 92.06 91 ILE A C 1
ATOM 749 O O . ILE A 1 91 ? -7.382 -1.634 4.305 1.00 92.06 91 ILE A O 1
ATOM 753 N N . GLU A 1 92 ? -8.147 -1.072 2.272 1.00 92.12 92 GLU A N 1
ATOM 754 C CA . GLU A 1 92 ? -8.293 -2.424 1.764 1.00 92.12 92 GLU A CA 1
ATOM 755 C C . GLU A 1 92 ? -7.081 -2.750 0.884 1.00 92.12 92 GLU A C 1
ATOM 757 O O . GLU A 1 92 ? -6.652 -1.910 0.090 1.00 92.12 92 GLU A O 1
ATOM 762 N N . ARG A 1 93 ? -6.510 -3.945 1.041 1.00 91.50 93 ARG A N 1
ATOM 763 C CA . ARG A 1 93 ? -5.381 -4.437 0.240 1.00 91.50 93 ARG A CA 1
ATOM 764 C C . ARG A 1 93 ? -5.692 -5.832 -0.299 1.00 91.50 93 ARG A C 1
ATOM 766 O O . ARG A 1 93 ? -6.294 -6.650 0.397 1.00 91.50 93 ARG A O 1
ATOM 773 N N . ALA A 1 94 ? -5.269 -6.102 -1.530 1.00 91.00 94 ALA A N 1
ATOM 774 C CA . ALA A 1 94 ? -5.395 -7.421 -2.146 1.00 91.00 94 ALA A CA 1
ATOM 775 C C . ALA A 1 94 ? -4.482 -8.447 -1.455 1.00 91.00 94 ALA A C 1
ATOM 777 O O . ALA A 1 94 ? -3.457 -8.076 -0.883 1.00 91.00 94 ALA A O 1
ATOM 778 N N . ASN A 1 95 ? -4.837 -9.732 -1.504 1.00 87.88 95 ASN A N 1
ATOM 779 C CA . ASN A 1 95 ? -4.004 -10.796 -0.928 1.00 87.88 95 ASN A CA 1
ATOM 780 C C . ASN A 1 95 ? -2.737 -11.074 -1.751 1.00 87.88 95 ASN A C 1
ATOM 782 O O . ASN A 1 95 ? -1.730 -11.464 -1.172 1.00 87.88 95 ASN A O 1
ATOM 786 N N . ASP A 1 96 ? -2.786 -10.859 -3.069 1.00 90.69 96 ASP A N 1
ATOM 787 C CA . ASP A 1 96 ? -1.630 -10.948 -3.962 1.00 90.69 96 ASP A CA 1
ATOM 788 C C . ASP A 1 96 ? -1.095 -9.533 -4.228 1.00 90.69 96 ASP A C 1
ATOM 790 O O . ASP A 1 96 ? -1.618 -8.794 -5.067 1.00 90.69 96 ASP A O 1
ATOM 794 N N . ARG A 1 97 ? -0.069 -9.115 -3.477 1.00 92.12 97 ARG A N 1
ATOM 795 C CA . ARG A 1 97 ? 0.401 -7.718 -3.479 1.00 92.12 97 ARG A CA 1
ATOM 796 C C . ARG A 1 97 ? 1.895 -7.563 -3.225 1.00 92.12 97 ARG A C 1
ATOM 798 O O . ARG A 1 97 ? 2.556 -8.443 -2.679 1.00 92.12 97 ARG A O 1
ATOM 805 N N . ILE A 1 98 ? 2.399 -6.385 -3.578 1.00 94.50 98 ILE A N 1
ATOM 806 C CA . ILE A 1 98 ? 3.710 -5.894 -3.150 1.00 94.50 98 ILE A CA 1
ATOM 807 C C . ILE A 1 98 ? 3.528 -5.192 -1.802 1.00 94.50 98 ILE A C 1
ATOM 809 O O . ILE A 1 98 ? 2.787 -4.211 -1.725 1.00 94.50 98 ILE A O 1
ATOM 813 N N . ASP A 1 99 ? 4.170 -5.682 -0.742 1.00 91.38 99 ASP A N 1
ATOM 814 C CA . ASP A 1 99 ? 4.040 -5.072 0.588 1.00 91.38 99 ASP A CA 1
ATOM 815 C C . ASP A 1 99 ? 5.098 -3.990 0.819 1.00 91.38 99 ASP A C 1
ATOM 817 O O . ASP A 1 99 ? 4.777 -2.910 1.317 1.00 91.38 99 ASP A O 1
ATOM 821 N N . ASP A 1 100 ? 6.326 -4.229 0.350 1.00 93.38 100 ASP A N 1
ATOM 822 C CA . ASP A 1 100 ? 7.421 -3.269 0.449 1.00 93.38 100 ASP A CA 1
ATOM 823 C C . ASP A 1 100 ? 8.372 -3.332 -0.757 1.00 93.38 100 ASP A C 1
ATOM 825 O O . ASP A 1 100 ? 8.539 -4.364 -1.423 1.00 93.38 100 ASP A O 1
ATOM 829 N N . PHE A 1 101 ? 8.995 -2.193 -1.057 1.00 96.50 101 PHE A N 1
ATOM 830 C CA . PHE A 1 101 ? 9.951 -2.061 -2.148 1.00 96.50 101 PHE A CA 1
ATOM 831 C C . PHE A 1 101 ? 10.911 -0.886 -1.942 1.00 96.50 101 PHE A C 1
ATOM 833 O O . PHE A 1 101 ? 10.588 0.152 -1.367 1.00 96.50 101 PHE A O 1
ATOM 840 N N . GLU A 1 102 ? 12.100 -1.012 -2.522 1.00 96.62 102 GLU A N 1
ATOM 841 C CA . GLU A 1 102 ? 13.120 0.028 -2.543 1.00 96.62 102 GLU A CA 1
ATOM 842 C C . GLU A 1 102 ? 13.317 0.562 -3.963 1.00 96.62 102 GLU A C 1
ATOM 844 O O . GLU A 1 102 ? 13.489 -0.200 -4.919 1.00 96.62 102 GLU A O 1
ATOM 849 N N . VAL A 1 103 ? 13.361 1.891 -4.095 1.00 96.44 103 VAL A N 1
ATOM 850 C CA . VAL A 1 103 ? 13.701 2.576 -5.347 1.00 96.44 103 VAL A CA 1
ATOM 851 C C . VAL A 1 103 ? 14.962 3.398 -5.145 1.00 96.44 103 VAL A C 1
ATOM 853 O O . VAL A 1 103 ? 15.045 4.230 -4.241 1.00 96.44 103 VAL A O 1
ATOM 856 N N . GLN A 1 104 ? 15.938 3.199 -6.022 1.00 95.31 104 GLN A N 1
ATOM 857 C CA . GLN A 1 104 ? 17.117 4.049 -6.124 1.00 95.31 104 GLN A CA 1
ATOM 858 C C . GLN A 1 104 ? 17.182 4.643 -7.523 1.00 95.31 104 GLN A C 1
ATOM 860 O O . GLN A 1 104 ? 17.018 3.940 -8.516 1.00 95.31 104 GLN A O 1
ATOM 865 N N . SER A 1 105 ? 17.445 5.941 -7.617 1.00 91.19 105 SER A N 1
ATOM 866 C CA . SER A 1 105 ? 17.574 6.630 -8.895 1.00 91.19 105 SER A CA 1
ATOM 867 C C . SER A 1 105 ? 18.901 7.367 -8.988 1.00 91.19 105 SER A C 1
ATOM 869 O O . SER A 1 105 ? 19.446 7.883 -8.008 1.00 91.19 105 SER A O 1
ATOM 871 N N . LYS A 1 106 ? 19.452 7.415 -10.199 1.00 90.31 106 LYS A N 1
ATOM 872 C CA . LYS A 1 106 ? 20.660 8.173 -10.492 1.00 90.31 106 LYS A CA 1
ATOM 873 C C . LYS A 1 106 ? 20.576 8.815 -11.862 1.00 90.31 106 LYS A C 1
ATOM 875 O O . LYS A 1 106 ? 20.421 8.146 -12.881 1.00 90.31 106 LYS A O 1
ATOM 880 N N . TYR A 1 107 ? 20.799 10.121 -11.878 1.00 86.44 107 TYR A N 1
ATOM 881 C CA . TYR A 1 107 ? 20.961 10.872 -13.110 1.00 86.44 107 TYR A CA 1
ATOM 882 C C . TYR A 1 107 ? 22.380 10.751 -13.666 1.00 86.44 107 TYR A C 1
ATOM 884 O O . TYR A 1 107 ? 23.368 11.084 -13.003 1.00 86.44 107 TYR A O 1
ATOM 892 N N . MET A 1 108 ? 22.480 10.305 -14.916 1.00 85.38 108 MET A N 1
ATOM 893 C CA . MET A 1 108 ? 23.729 10.172 -15.657 1.00 85.38 108 MET A CA 1
ATOM 894 C C . MET A 1 108 ? 23.833 11.283 -16.707 1.00 85.38 108 MET A C 1
ATOM 896 O O . MET A 1 108 ? 23.571 11.079 -17.892 1.00 85.38 108 MET A O 1
ATOM 900 N N . PHE A 1 109 ? 24.287 12.468 -16.277 1.00 80.25 109 PHE A N 1
ATOM 901 C CA . PHE A 1 109 ? 24.393 13.677 -17.116 1.00 80.25 109 PHE A CA 1
ATOM 902 C C . PHE A 1 109 ? 25.150 13.477 -18.437 1.00 80.25 109 PHE A C 1
ATOM 904 O O . PHE A 1 109 ? 24.831 14.113 -19.435 1.00 80.25 109 PHE A O 1
ATOM 911 N N . ARG A 1 110 ? 26.158 12.594 -18.458 1.00 82.06 110 ARG A N 1
ATOM 912 C CA . ARG A 1 110 ? 26.976 12.340 -19.654 1.00 82.06 110 ARG A CA 1
ATOM 913 C C . ARG A 1 110 ? 26.173 11.721 -20.800 1.00 82.06 110 ARG A C 1
ATOM 915 O O . ARG A 1 110 ? 26.461 12.024 -21.953 1.00 82.06 110 ARG A O 1
ATOM 922 N N . ASN A 1 111 ? 25.214 10.862 -20.468 1.00 81.19 111 ASN A N 1
ATOM 923 C CA . ASN A 1 111 ? 24.409 10.136 -21.444 1.00 81.19 111 ASN A CA 1
ATOM 924 C C . ASN A 1 111 ? 22.998 10.712 -21.580 1.00 81.19 111 ASN A C 1
ATOM 926 O O . ASN A 1 111 ? 22.262 10.265 -22.449 1.00 81.19 111 ASN A O 1
ATOM 930 N N . GLN A 1 112 ? 22.633 11.694 -20.745 1.00 84.75 112 GLN A N 1
ATOM 931 C CA . GLN A 1 112 ? 21.259 12.186 -20.629 1.00 84.75 112 GLN A CA 1
ATOM 932 C C . GLN A 1 112 ? 20.292 11.030 -20.336 1.00 84.75 112 GLN A C 1
ATOM 934 O O . GLN A 1 112 ? 19.274 10.857 -20.999 1.00 84.75 112 GLN A O 1
ATOM 939 N N . GLU A 1 113 ? 20.642 10.206 -19.348 1.00 87.50 113 GLU A N 1
ATOM 940 C CA . GLU A 1 113 ? 19.866 9.032 -18.946 1.00 87.50 113 GLU A CA 1
ATOM 941 C C . GLU A 1 113 ? 19.535 9.108 -17.456 1.00 87.50 113 GLU A C 1
ATOM 943 O O . GLU A 1 113 ? 20.383 9.459 -16.627 1.00 87.50 113 GLU A O 1
ATOM 948 N N . LEU A 1 114 ? 18.299 8.752 -17.124 1.00 88.19 114 LEU A N 1
ATOM 949 C CA . LEU A 1 114 ? 17.869 8.442 -15.772 1.00 88.19 114 LEU A CA 1
ATOM 950 C C . LEU A 1 114 ? 17.945 6.929 -15.592 1.00 88.19 114 LEU A C 1
ATOM 952 O O . LEU A 1 114 ? 17.293 6.173 -16.311 1.00 88.19 114 LEU A O 1
ATOM 956 N N . TYR A 1 115 ? 18.737 6.504 -14.618 1.00 92.06 115 TYR A N 1
ATOM 957 C CA . TYR A 1 115 ? 18.828 5.115 -14.211 1.00 92.06 115 TYR A CA 1
ATOM 958 C C . TYR A 1 115 ? 18.005 4.899 -12.946 1.00 92.06 115 TYR A C 1
ATOM 960 O O . TYR A 1 115 ? 18.179 5.641 -11.977 1.00 92.06 115 TYR A O 1
ATOM 968 N N . ILE A 1 116 ? 17.115 3.911 -12.960 1.00 94.19 116 ILE A N 1
ATOM 969 C CA . ILE A 1 116 ? 16.245 3.560 -11.836 1.00 94.19 116 ILE A CA 1
ATOM 970 C C . ILE A 1 116 ? 16.482 2.089 -11.515 1.00 94.19 116 ILE A C 1
ATOM 972 O O . ILE A 1 116 ? 16.450 1.244 -12.405 1.00 94.19 116 ILE A O 1
ATOM 976 N N . GLN A 1 117 ? 16.710 1.796 -10.244 1.00 96.81 117 GLN A N 1
ATOM 977 C CA . GLN A 1 117 ? 16.753 0.452 -9.693 1.00 96.81 117 GLN A CA 1
ATOM 978 C C . GLN A 1 117 ? 15.548 0.280 -8.781 1.00 96.81 117 GLN A C 1
ATOM 980 O O . GLN A 1 117 ? 15.372 1.055 -7.841 1.00 96.81 117 GLN A O 1
ATOM 985 N N . LEU A 1 118 ? 14.730 -0.723 -9.072 1.00 97.62 118 LEU A N 1
ATOM 986 C CA . LEU A 1 118 ? 13.607 -1.137 -8.244 1.00 97.62 118 LEU A CA 1
ATOM 987 C C . LEU A 1 118 ? 13.893 -2.530 -7.697 1.00 97.62 118 LEU A C 1
ATOM 989 O O . LEU A 1 118 ? 14.133 -3.466 -8.460 1.00 97.62 118 LEU A O 1
ATOM 993 N N . LYS A 1 119 ? 13.823 -2.677 -6.381 1.00 97.75 119 LYS A N 1
ATOM 994 C CA . LYS A 1 119 ? 13.919 -3.970 -5.717 1.00 97.75 119 LYS A CA 1
ATOM 995 C C . LYS A 1 119 ? 12.667 -4.191 -4.886 1.00 97.75 119 LYS A C 1
ATOM 997 O O . LYS A 1 119 ? 12.389 -3.402 -3.990 1.00 97.75 119 LYS A O 1
ATOM 1002 N N . ILE A 1 120 ? 11.949 -5.270 -5.164 1.00 97.44 120 ILE A N 1
ATOM 1003 C CA . ILE A 1 120 ? 10.867 -5.719 -4.292 1.00 97.44 120 ILE A CA 1
ATOM 1004 C C . ILE A 1 120 ? 11.501 -6.338 -3.043 1.00 97.44 120 ILE A C 1
ATOM 1006 O O . ILE A 1 120 ? 12.410 -7.165 -3.152 1.00 97.44 120 ILE A O 1
ATOM 1010 N N . THR A 1 121 ? 11.101 -5.870 -1.863 1.00 96.44 121 THR A N 1
ATOM 1011 C CA . THR A 1 121 ? 11.660 -6.328 -0.582 1.00 96.44 121 THR A CA 1
ATOM 1012 C C . THR A 1 121 ? 10.706 -7.233 0.167 1.00 96.44 121 THR A C 1
ATOM 1014 O O . THR A 1 121 ? 11.188 -8.115 0.879 1.00 96.44 121 THR A O 1
ATOM 1017 N N . ASP A 1 122 ? 9.398 -7.062 -0.034 1.00 95.00 122 ASP A N 1
ATOM 1018 C CA . ASP A 1 122 ? 8.387 -7.911 0.582 1.00 95.00 122 ASP A CA 1
ATOM 1019 C C . ASP A 1 122 ? 7.134 -8.057 -0.293 1.00 95.00 122 ASP A C 1
ATOM 1021 O O . ASP A 1 122 ? 6.727 -7.121 -0.994 1.00 95.00 122 ASP A O 1
ATOM 1025 N N . ILE A 1 123 ? 6.531 -9.246 -0.257 1.00 94.31 123 ILE A N 1
ATOM 1026 C CA . ILE A 1 123 ? 5.327 -9.602 -1.016 1.00 94.31 123 ILE A CA 1
ATOM 1027 C C . ILE A 1 123 ? 4.395 -10.461 -0.170 1.00 94.31 123 ILE A C 1
ATOM 1029 O O . ILE A 1 123 ? 4.836 -11.273 0.639 1.00 94.31 123 ILE A O 1
ATOM 1033 N N . GLU A 1 124 ? 3.106 -10.362 -0.463 1.00 91.06 124 GLU A N 1
ATOM 1034 C CA . GLU A 1 124 ? 2.097 -11.308 0.005 1.00 91.06 124 GLU A CA 1
ATOM 1035 C C . GLU A 1 124 ? 1.519 -12.049 -1.199 1.00 91.06 124 GLU A C 1
ATOM 1037 O O . GLU A 1 124 ? 1.271 -11.452 -2.250 1.00 91.06 124 GLU A O 1
ATOM 1042 N N . GLY A 1 125 ? 1.341 -13.364 -1.058 1.00 90.50 125 GLY A N 1
ATOM 1043 C CA . GLY A 1 125 ? 0.821 -14.211 -2.130 1.00 90.50 125 GLY A CA 1
ATOM 1044 C C . GLY A 1 125 ? 1.784 -14.376 -3.314 1.00 90.50 125 GLY A C 1
ATOM 1045 O O . GLY A 1 125 ? 2.963 -14.688 -3.130 1.00 90.50 125 GLY A O 1
ATOM 1046 N N . ALA A 1 126 ? 1.270 -14.249 -4.539 1.00 91.75 126 ALA A N 1
ATOM 1047 C CA . ALA A 1 126 ? 2.036 -14.407 -5.780 1.00 91.75 126 ALA A CA 1
ATOM 1048 C C . ALA A 1 126 ? 1.659 -13.350 -6.843 1.00 91.75 126 ALA A C 1
ATOM 1050 O O . ALA A 1 126 ? 1.155 -13.706 -7.914 1.00 91.75 126 ALA A O 1
ATOM 1051 N N . PRO A 1 127 ? 1.899 -12.051 -6.575 1.00 94.12 127 PRO A N 1
ATOM 1052 C CA . PRO A 1 127 ? 1.570 -10.986 -7.514 1.00 94.12 127 PRO A CA 1
ATOM 1053 C C . PRO A 1 127 ? 2.381 -11.111 -8.809 1.00 94.12 127 PRO A C 1
ATOM 1055 O O . PRO A 1 127 ? 3.532 -11.551 -8.804 1.00 94.12 127 PRO A O 1
ATOM 1058 N N . ILE A 1 128 ? 1.806 -10.648 -9.920 1.00 95.06 128 ILE A N 1
ATOM 1059 C CA . ILE A 1 128 ? 2.502 -10.515 -11.208 1.00 95.06 128 ILE A CA 1
ATOM 1060 C C . ILE A 1 128 ? 2.639 -9.018 -11.517 1.00 95.06 128 ILE A C 1
ATOM 1062 O O . ILE A 1 128 ? 1.767 -8.447 -12.175 1.00 95.06 128 ILE A O 1
ATOM 1066 N N . PRO A 1 129 ? 3.678 -8.350 -10.984 1.00 96.81 129 PRO A N 1
ATOM 1067 C CA . PRO A 1 129 ? 3.820 -6.910 -11.117 1.00 96.81 129 PRO A CA 1
ATOM 1068 C C . PRO A 1 129 ? 4.414 -6.476 -12.461 1.00 96.81 129 PRO A C 1
ATOM 1070 O O . PRO A 1 129 ? 5.311 -7.106 -13.025 1.00 96.81 129 PRO A O 1
ATOM 1073 N N . THR A 1 130 ? 3.972 -5.311 -12.917 1.00 97.81 130 THR A N 1
ATOM 1074 C CA . THR A 1 130 ? 4.552 -4.554 -14.029 1.00 97.81 130 THR A CA 1
ATOM 1075 C C . THR A 1 130 ? 4.883 -3.143 -13.566 1.00 97.81 130 THR A C 1
ATOM 1077 O O . THR A 1 130 ? 4.374 -2.681 -12.545 1.00 97.81 130 THR A O 1
ATOM 1080 N N . TYR A 1 131 ? 5.755 -2.448 -14.290 1.00 97.56 131 TYR A N 1
ATOM 1081 C CA . TYR A 1 131 ? 6.049 -1.047 -14.031 1.00 97.56 131 TYR A CA 1
ATOM 1082 C C . TYR A 1 131 ? 5.674 -0.154 -15.205 1.00 97.56 131 TYR A C 1
ATOM 1084 O O . TYR A 1 131 ? 5.816 -0.528 -16.372 1.00 97.56 131 TYR A O 1
ATOM 1092 N N . THR A 1 132 ? 5.317 1.084 -14.875 1.00 96.88 132 THR A N 1
ATOM 1093 C CA . THR A 1 132 ? 5.221 2.197 -15.819 1.00 96.88 132 THR A CA 1
ATOM 1094 C C . THR A 1 132 ? 5.967 3.401 -15.255 1.00 96.88 132 THR A C 1
ATOM 1096 O O . THR A 1 132 ? 5.639 3.907 -14.188 1.00 96.88 132 THR A O 1
ATOM 1099 N N . VAL A 1 133 ? 6.966 3.901 -15.981 1.00 94.19 133 VAL A N 1
ATOM 1100 C CA . VAL A 1 133 ? 7.643 5.165 -15.664 1.00 94.19 133 VAL A CA 1
ATOM 1101 C C . VAL A 1 133 ? 7.040 6.270 -16.515 1.00 94.19 133 VAL A C 1
ATOM 1103 O O . VAL A 1 133 ? 7.073 6.202 -17.746 1.00 94.19 133 VAL A O 1
ATOM 1106 N N . MET A 1 134 ? 6.535 7.315 -15.869 1.00 92.19 134 MET A N 1
ATOM 1107 C CA . MET A 1 134 ? 5.986 8.503 -16.518 1.00 92.19 134 MET A CA 1
ATOM 1108 C C . MET A 1 134 ? 6.807 9.739 -16.170 1.00 92.19 134 MET A C 1
ATOM 1110 O O . MET A 1 134 ? 7.302 9.879 -15.051 1.00 92.19 134 MET A O 1
ATOM 1114 N N . CYS A 1 135 ? 6.942 10.656 -17.124 1.00 86.94 135 CYS A N 1
ATOM 1115 C CA . CYS A 1 135 ? 7.514 11.967 -16.846 1.00 86.94 135 CYS A CA 1
ATOM 1116 C C . CYS A 1 135 ? 6.453 12.937 -16.308 1.00 86.94 135 CYS A C 1
ATOM 1118 O O . CYS A 1 135 ? 5.252 12.654 -16.324 1.00 86.94 135 CYS A O 1
ATOM 1120 N N . SER A 1 136 ? 6.904 14.108 -15.859 1.00 81.75 136 SER A N 1
ATOM 1121 C CA . SER A 1 136 ? 6.055 15.155 -15.276 1.00 81.75 136 SER A CA 1
ATOM 1122 C C . SER A 1 136 ? 4.944 15.672 -16.205 1.00 81.75 136 SER A C 1
ATOM 1124 O O . SER A 1 136 ? 3.921 16.166 -15.736 1.00 81.75 136 SER A O 1
ATOM 1126 N N . GLU A 1 137 ? 5.109 15.516 -17.520 1.00 82.56 137 GLU A N 1
ATOM 1127 C CA . GLU A 1 137 ? 4.109 15.880 -18.533 1.00 82.56 137 GLU A CA 1
ATOM 1128 C C . GLU A 1 137 ? 3.015 14.813 -18.724 1.00 82.56 137 GLU A C 1
ATOM 1130 O O . GLU A 1 137 ? 2.107 14.996 -19.534 1.00 82.56 137 GLU A O 1
ATOM 1135 N N . GLY A 1 138 ? 3.102 13.682 -18.018 1.00 84.38 138 GLY A N 1
ATOM 1136 C CA . GLY A 1 138 ? 2.181 12.557 -18.175 1.00 84.38 138 GLY A CA 1
ATOM 1137 C C . GLY A 1 138 ? 2.507 11.647 -19.364 1.00 84.38 138 GLY A C 1
ATOM 1138 O O . GLY A 1 138 ? 1.686 10.816 -19.745 1.00 84.38 138 GLY A O 1
ATOM 1139 N N . ASN A 1 139 ? 3.693 11.779 -19.965 1.00 88.56 139 ASN A N 1
ATOM 1140 C CA . ASN A 1 139 ? 4.135 10.878 -21.026 1.00 88.56 139 ASN A CA 1
ATOM 1141 C C . ASN A 1 139 ? 4.761 9.614 -20.429 1.00 88.56 139 ASN A C 1
ATOM 1143 O O . ASN A 1 139 ? 5.620 9.704 -19.553 1.00 88.56 139 ASN A O 1
ATOM 1147 N N . ILE A 1 140 ? 4.389 8.447 -20.958 1.00 91.69 140 ILE A N 1
ATOM 1148 C CA . ILE A 1 140 ? 5.042 7.174 -20.631 1.00 91.69 140 ILE A CA 1
ATOM 1149 C C . ILE A 1 140 ? 6.439 7.155 -21.258 1.00 91.69 140 ILE A C 1
ATOM 1151 O O . ILE A 1 140 ? 6.606 7.414 -22.453 1.00 91.69 140 ILE A O 1
ATOM 1155 N N . ILE A 1 141 ? 7.440 6.858 -20.434 1.00 91.06 141 ILE A N 1
ATOM 1156 C CA . ILE A 1 141 ? 8.857 6.821 -20.803 1.00 91.06 141 ILE A CA 1
ATOM 1157 C C . ILE A 1 141 ? 9.357 5.383 -20.908 1.00 91.06 141 ILE A C 1
ATOM 1159 O O . ILE A 1 141 ? 10.099 5.066 -21.836 1.00 91.06 141 ILE A O 1
ATOM 1163 N N . ALA A 1 142 ? 8.939 4.521 -19.984 1.00 92.31 142 ALA A N 1
ATOM 1164 C CA . ALA A 1 142 ? 9.294 3.110 -19.977 1.00 92.31 142 ALA A CA 1
ATOM 1165 C C . ALA A 1 142 ? 8.175 2.275 -19.353 1.00 92.31 142 ALA A C 1
ATOM 1167 O O . ALA A 1 142 ? 7.458 2.754 -18.478 1.00 92.31 142 ALA A O 1
ATOM 1168 N N . THR A 1 143 ? 8.064 1.026 -19.789 1.00 96.12 143 THR A N 1
ATOM 1169 C CA . THR A 1 143 ? 7.183 0.011 -19.205 1.00 96.12 143 THR A CA 1
ATOM 1170 C C . THR A 1 143 ? 7.877 -1.338 -19.257 1.00 96.12 143 THR A C 1
ATOM 1172 O O . THR A 1 143 ? 8.678 -1.567 -20.170 1.00 96.12 143 THR A O 1
ATOM 1175 N N . GLY A 1 144 ? 7.540 -2.241 -18.349 1.00 96.69 144 GLY A N 1
ATOM 1176 C CA . GLY A 1 144 ? 8.056 -3.604 -18.381 1.00 96.69 144 GLY A CA 1
ATOM 1177 C C . GLY A 1 144 ? 7.521 -4.464 -17.248 1.00 96.69 144 GLY A C 1
ATOM 1178 O O . GLY A 1 144 ? 6.769 -3.989 -16.400 1.00 96.69 144 GLY A O 1
ATOM 1179 N N . ASP A 1 145 ? 7.924 -5.726 -17.250 1.00 97.31 145 ASP A N 1
ATOM 1180 C CA . ASP A 1 145 ? 7.633 -6.659 -16.165 1.00 97.31 145 ASP A CA 1
ATOM 1181 C C . ASP A 1 145 ? 8.595 -6.413 -14.992 1.00 97.31 145 ASP A C 1
ATOM 1183 O O . ASP A 1 145 ? 9.732 -5.971 -15.191 1.00 97.31 145 ASP A O 1
ATOM 1187 N N . ILE A 1 146 ? 8.146 -6.697 -13.769 1.00 97.44 146 ILE A N 1
ATOM 1188 C CA . ILE A 1 146 ? 8.984 -6.654 -12.567 1.00 97.44 146 ILE A CA 1
ATOM 1189 C C . ILE A 1 146 ? 9.316 -8.088 -12.146 1.00 97.44 146 ILE A C 1
ATOM 1191 O O . ILE A 1 146 ? 8.440 -8.905 -11.870 1.00 97.44 146 ILE A O 1
ATOM 1195 N N . HIS A 1 147 ? 10.606 -8.380 -12.032 1.00 96.06 147 HIS A N 1
ATOM 1196 C CA . HIS A 1 147 ? 11.113 -9.587 -11.398 1.00 96.06 147 HIS A CA 1
ATOM 1197 C C . HIS A 1 147 ? 11.123 -9.416 -9.875 1.00 96.06 147 HIS A C 1
ATOM 1199 O O . HIS A 1 147 ? 11.746 -8.492 -9.355 1.00 96.06 147 HIS A O 1
ATOM 1205 N N . LEU A 1 148 ? 10.445 -10.319 -9.162 1.00 94.50 148 LEU A N 1
ATOM 1206 C CA . LEU A 1 148 ? 10.306 -10.265 -7.700 1.00 94.50 148 LEU A CA 1
ATOM 1207 C C . LEU A 1 148 ? 11.613 -10.578 -6.955 1.00 94.50 148 LEU A C 1
ATOM 1209 O O . LEU A 1 148 ? 11.871 -10.005 -5.903 1.00 94.50 148 LEU A O 1
ATOM 1213 N N . ASP A 1 149 ? 12.451 -11.454 -7.516 1.00 93.62 149 ASP A N 1
ATOM 1214 C CA . ASP A 1 149 ? 13.664 -11.962 -6.855 1.00 93.62 149 ASP A CA 1
ATOM 1215 C C . ASP A 1 149 ? 14.940 -11.172 -7.199 1.00 93.62 149 ASP A C 1
ATOM 1217 O O . ASP A 1 149 ? 16.029 -11.473 -6.700 1.00 93.62 149 ASP A O 1
ATOM 1221 N N . GLU A 1 150 ? 14.838 -10.173 -8.077 1.00 94.69 150 GLU A N 1
ATOM 1222 C CA . GLU A 1 150 ? 15.984 -9.476 -8.657 1.00 94.69 150 GLU A CA 1
ATOM 1223 C C . GLU A 1 150 ? 15.850 -7.953 -8.550 1.00 94.69 150 GLU A C 1
ATOM 1225 O O . GLU A 1 150 ? 14.784 -7.395 -8.289 1.00 94.69 150 GLU A O 1
ATOM 1230 N N . VAL A 1 151 ? 16.971 -7.258 -8.753 1.00 96.62 151 VAL A N 1
ATOM 1231 C CA . VAL A 1 151 ? 16.951 -5.804 -8.926 1.00 96.62 151 VAL A CA 1
ATOM 1232 C C . VAL A 1 151 ? 16.556 -5.507 -10.367 1.00 96.62 151 VAL A C 1
ATOM 1234 O O . VAL A 1 151 ? 17.251 -5.890 -11.304 1.00 96.62 151 VAL A O 1
ATOM 1237 N N . ASN A 1 152 ? 15.453 -4.789 -10.529 1.00 96.69 152 ASN A N 1
ATOM 1238 C CA . ASN A 1 152 ? 14.922 -4.372 -11.815 1.00 96.69 152 ASN A CA 1
ATOM 1239 C C . ASN A 1 152 ? 15.582 -3.062 -12.225 1.00 96.69 152 ASN A C 1
ATOM 1241 O O . ASN A 1 152 ? 15.443 -2.044 -11.543 1.00 96.69 152 ASN A O 1
ATOM 1245 N N . GLU A 1 153 ? 16.306 -3.087 -13.337 1.00 95.44 153 GLU A N 1
ATOM 1246 C CA . GLU A 1 153 ? 17.046 -1.935 -13.839 1.00 95.44 153 GLU A CA 1
ATOM 1247 C C . GLU A 1 153 ? 16.313 -1.296 -15.019 1.00 95.44 153 GLU A C 1
ATOM 1249 O O . GLU A 1 153 ? 16.037 -1.942 -16.029 1.00 95.44 153 GLU A O 1
ATOM 1254 N N . MET A 1 154 ? 16.031 -0.000 -14.913 1.00 93.75 154 MET A N 1
ATOM 1255 C CA . MET A 1 154 ? 15.343 0.772 -15.943 1.00 93.75 154 MET A CA 1
ATOM 1256 C C . MET A 1 154 ? 16.238 1.923 -16.396 1.00 93.75 154 MET A C 1
ATOM 1258 O O . MET A 1 154 ? 16.706 2.725 -15.585 1.00 93.75 154 MET A O 1
ATOM 1262 N N . ILE A 1 155 ? 16.450 2.032 -17.708 1.00 89.94 155 ILE A N 1
ATOM 1263 C CA . ILE A 1 155 ? 17.185 3.140 -18.329 1.00 89.94 155 ILE A CA 1
ATOM 1264 C C . ILE A 1 155 ? 16.183 3.983 -19.109 1.00 89.94 155 ILE A C 1
ATOM 1266 O O . ILE A 1 155 ? 15.629 3.543 -20.115 1.00 89.94 155 ILE A O 1
ATOM 1270 N N . CYS A 1 156 ? 15.946 5.200 -18.633 1.00 86.56 156 CYS A N 1
ATOM 1271 C CA . CYS A 1 156 ? 14.992 6.132 -19.217 1.00 86.56 156 CYS A CA 1
ATOM 1272 C C . CYS A 1 156 ? 15.738 7.291 -19.898 1.00 86.56 156 CYS A C 1
ATOM 1274 O O . CYS A 1 156 ? 16.606 7.902 -19.266 1.00 86.56 156 CYS A O 1
ATOM 1276 N N . PRO A 1 157 ? 15.414 7.645 -21.156 1.00 81.25 157 PRO A N 1
ATOM 1277 C CA . PRO A 1 157 ? 15.993 8.824 -21.788 1.00 81.25 157 PRO A CA 1
ATOM 1278 C C . PRO A 1 157 ? 15.542 10.085 -21.046 1.00 81.25 157 PRO A C 1
ATOM 1280 O O . PRO A 1 157 ? 14.351 10.280 -20.796 1.00 81.25 157 PRO A O 1
ATOM 1283 N N . GLN A 1 158 ? 16.486 10.965 -20.716 1.00 70.69 158 GLN A N 1
ATOM 1284 C CA . GLN A 1 158 ? 16.181 12.245 -20.091 1.00 70.69 158 GLN A CA 1
ATOM 1285 C C . GLN A 1 158 ? 15.447 13.141 -21.090 1.00 70.69 158 GLN A C 1
ATOM 1287 O O . GLN A 1 158 ? 15.991 13.527 -22.128 1.00 70.69 158 GLN A O 1
ATOM 1292 N N . ARG A 1 159 ? 14.223 13.544 -20.747 1.00 65.19 159 ARG A N 1
ATOM 1293 C CA . ARG A 1 159 ? 13.503 14.583 -21.486 1.00 65.19 159 ARG A CA 1
ATOM 1294 C C . ARG A 1 159 ? 13.800 15.957 -20.883 1.00 65.19 159 ARG A C 1
ATOM 1296 O O . ARG A 1 159 ? 13.126 16.415 -19.977 1.00 65.19 159 ARG A O 1
ATOM 1303 N N . SER A 1 160 ? 14.816 16.622 -21.437 1.00 56.22 160 SER A 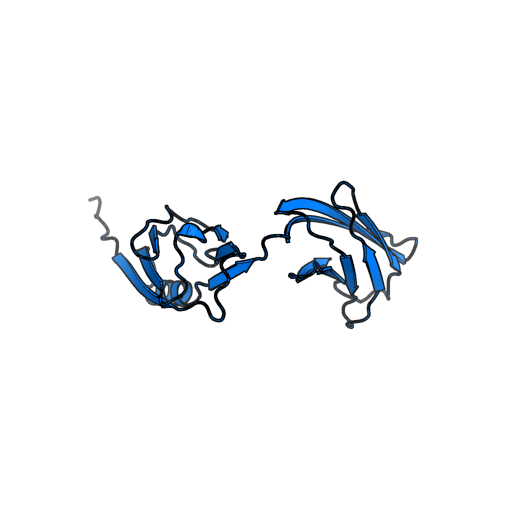N 1
ATOM 1304 C CA . SER A 1 160 ? 15.199 18.024 -21.178 1.00 56.22 160 SER A CA 1
ATOM 1305 C C . SER A 1 160 ? 15.570 18.401 -19.725 1.00 56.22 160 SER A C 1
ATOM 1307 O O . SER A 1 160 ? 15.285 17.708 -18.756 1.00 56.22 160 SER A O 1
ATOM 1309 N N . GLU A 1 161 ? 16.294 19.511 -19.568 1.00 52.94 161 GLU A N 1
ATOM 1310 C CA . GLU A 1 161 ? 16.966 19.926 -18.321 1.00 52.94 161 GLU A CA 1
ATOM 1311 C C . GLU A 1 161 ? 16.032 20.514 -17.239 1.00 52.94 161 GLU A C 1
ATOM 1313 O O . GLU A 1 161 ? 16.512 21.009 -16.219 1.00 52.94 161 GLU A O 1
ATOM 1318 N N . PHE A 1 162 ? 14.707 20.470 -17.429 1.00 49.53 162 PHE A N 1
ATOM 1319 C CA . PHE A 1 162 ? 13.751 21.209 -16.590 1.00 49.53 162 PHE A CA 1
ATOM 1320 C C . PHE A 1 162 ? 12.596 20.381 -16.007 1.00 49.53 162 PHE A C 1
ATOM 1322 O O . PHE A 1 162 ?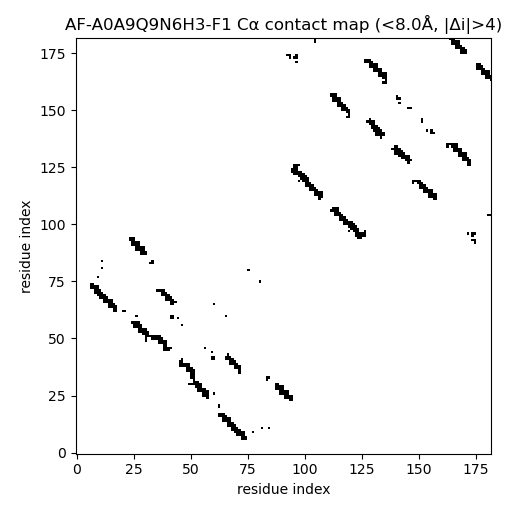 11.817 20.924 -15.219 1.00 49.53 162 PHE A O 1
ATOM 1329 N N . GLU A 1 163 ? 12.483 19.090 -16.328 1.00 54.88 163 GLU A N 1
ATOM 1330 C CA . GLU A 1 163 ? 11.400 18.248 -15.810 1.00 54.88 163 GLU A CA 1
ATOM 1331 C C . GLU A 1 163 ? 11.703 17.763 -14.387 1.00 54.88 163 GLU A C 1
ATOM 1333 O O . GLU A 1 163 ? 12.560 16.913 -14.141 1.00 54.88 163 GLU A O 1
ATOM 1338 N N . ARG A 1 164 ? 10.997 18.360 -13.423 1.00 66.06 164 ARG A N 1
ATOM 1339 C CA . ARG A 1 164 ? 11.045 17.981 -12.012 1.00 66.06 164 ARG A CA 1
ATOM 1340 C C . ARG A 1 164 ? 10.129 16.784 -11.785 1.00 66.06 164 ARG A C 1
ATOM 1342 O O . ARG A 1 164 ? 8.919 16.954 -11.664 1.00 66.06 164 ARG A O 1
ATOM 1349 N N . GLY A 1 165 ? 10.742 15.616 -11.661 1.00 79.25 165 GLY A N 1
ATOM 1350 C CA . GLY A 1 165 ? 10.115 14.419 -11.117 1.00 79.25 165 GLY A CA 1
ATOM 1351 C C . GLY A 1 165 ? 9.612 13.441 -12.174 1.00 79.25 165 GLY A C 1
ATOM 1352 O O . GLY A 1 165 ? 8.996 13.823 -13.168 1.00 79.25 165 GLY A O 1
ATOM 1353 N N . TYR A 1 166 ? 9.874 12.163 -11.920 1.00 88.38 166 TYR A N 1
ATOM 1354 C CA . TYR A 1 166 ? 9.275 11.039 -12.634 1.00 88.38 166 TYR A CA 1
ATOM 1355 C C . TYR A 1 166 ? 8.359 10.306 -11.663 1.00 88.38 166 TYR A C 1
ATOM 1357 O O . TYR A 1 166 ? 8.589 10.312 -10.453 1.00 88.38 166 TYR A O 1
ATOM 1365 N N . LEU A 1 167 ? 7.319 9.674 -12.187 1.00 93.44 167 LEU A N 1
ATOM 1366 C CA . LEU A 1 167 ? 6.461 8.787 -11.416 1.00 93.44 167 LEU A CA 1
ATOM 1367 C C . LEU A 1 167 ? 6.729 7.358 -11.861 1.00 93.44 167 LEU A C 1
ATOM 1369 O O . LEU A 1 167 ? 6.698 7.067 -13.055 1.00 93.44 167 LEU A O 1
ATOM 1373 N N . LEU A 1 168 ? 7.003 6.489 -10.897 1.00 95.94 168 LEU A N 1
ATOM 1374 C CA . LEU A 1 168 ? 7.044 5.049 -11.080 1.00 95.94 168 LEU A CA 1
ATOM 1375 C C . LEU A 1 168 ? 5.728 4.480 -10.560 1.00 95.94 168 LEU A C 1
ATOM 1377 O O . LEU A 1 168 ? 5.437 4.582 -9.369 1.00 95.94 168 LEU A O 1
ATOM 1381 N N . PHE A 1 169 ? 4.955 3.900 -11.463 1.00 97.00 169 PHE A N 1
ATOM 1382 C CA . PHE A 1 169 ? 3.792 3.088 -11.152 1.00 97.00 169 PHE A CA 1
ATOM 1383 C C . PHE A 1 169 ? 4.230 1.627 -11.110 1.00 97.00 169 PHE A C 1
ATOM 1385 O O . PHE A 1 169 ? 4.970 1.194 -11.995 1.00 97.00 169 PHE A O 1
ATOM 1392 N N . ILE A 1 170 ? 3.806 0.906 -10.077 1.00 97.62 170 ILE A N 1
ATOM 1393 C CA . ILE A 1 170 ? 3.950 -0.544 -9.949 1.00 97.62 170 ILE A CA 1
ATOM 1394 C C . ILE A 1 170 ? 2.533 -1.099 -9.916 1.00 97.62 170 ILE A C 1
ATOM 1396 O O . ILE A 1 170 ? 1.798 -0.848 -8.964 1.00 97.62 170 ILE A O 1
ATOM 1400 N N . ASP A 1 171 ? 2.158 -1.809 -10.969 1.00 96.19 171 ASP A N 1
ATOM 1401 C CA . ASP A 1 171 ? 0.811 -2.326 -11.176 1.00 96.19 171 ASP A CA 1
ATOM 1402 C C . ASP A 1 171 ? 0.814 -3.845 -10.993 1.00 96.19 171 ASP A C 1
ATOM 1404 O O . ASP A 1 171 ? 1.586 -4.548 -11.647 1.00 96.19 171 ASP A O 1
ATOM 1408 N N . THR A 1 172 ? -0.057 -4.353 -10.127 1.00 93.94 172 THR A N 1
ATOM 1409 C CA . THR A 1 172 ? -0.480 -5.759 -10.096 1.00 93.94 172 THR A CA 1
ATOM 1410 C C . THR A 1 172 ? -1.876 -5.880 -10.722 1.00 93.94 172 THR A C 1
ATOM 1412 O O . THR A 1 172 ? -2.415 -4.909 -11.253 1.00 93.94 172 THR A O 1
ATOM 1415 N N . GLU A 1 173 ? -2.479 -7.070 -10.695 1.00 90.94 173 GLU A N 1
ATOM 1416 C CA . GLU A 1 173 ? -3.855 -7.258 -11.180 1.00 90.94 173 GLU A CA 1
ATOM 1417 C C . GLU A 1 173 ? -4.881 -6.446 -10.366 1.00 90.94 173 GLU A C 1
ATOM 1419 O O . GLU A 1 173 ? -5.857 -5.947 -10.927 1.00 90.94 173 GLU A O 1
ATOM 1424 N N . ASP A 1 174 ? -4.618 -6.252 -9.070 1.00 88.50 174 ASP A N 1
ATOM 1425 C CA . ASP A 1 174 ? -5.578 -5.695 -8.112 1.00 88.50 174 ASP A CA 1
ATOM 1426 C C . ASP A 1 174 ? -5.143 -4.360 -7.478 1.00 88.50 174 ASP A C 1
ATOM 1428 O O . ASP A 1 174 ? -5.936 -3.714 -6.788 1.00 88.50 174 ASP A O 1
ATOM 1432 N N . GLU A 1 175 ? -3.894 -3.927 -7.677 1.00 89.50 175 GLU A N 1
ATOM 1433 C CA . GLU A 1 175 ? -3.306 -2.783 -6.975 1.00 89.50 175 GLU A CA 1
ATOM 1434 C C . GLU A 1 175 ? -2.358 -1.969 -7.866 1.00 89.50 175 GLU A C 1
ATOM 1436 O O . GLU A 1 175 ? -1.576 -2.518 -8.636 1.00 89.50 175 GLU A O 1
ATOM 1441 N N . THR A 1 176 ? -2.371 -0.644 -7.685 1.00 93.81 176 THR A N 1
ATOM 1442 C CA . THR A 1 176 ? -1.372 0.269 -8.254 1.00 93.81 176 THR A CA 1
ATOM 1443 C C . THR A 1 176 ? -0.676 1.037 -7.136 1.00 93.81 176 THR A C 1
ATOM 1445 O O . THR A 1 176 ? -1.302 1.824 -6.419 1.00 93.81 176 THR A O 1
ATOM 1448 N N . LEU A 1 177 ? 0.639 0.872 -7.032 1.00 94.31 177 LEU A N 1
ATOM 1449 C CA . LEU A 1 177 ? 1.512 1.659 -6.165 1.00 94.31 177 LEU A CA 1
ATOM 1450 C C . LEU A 1 177 ? 2.175 2.782 -6.962 1.00 94.31 177 LEU A C 1
ATOM 1452 O O . LEU A 1 177 ? 2.536 2.604 -8.124 1.00 94.31 177 LEU A O 1
ATOM 1456 N N . VAL A 1 178 ? 2.366 3.944 -6.332 1.00 94.88 178 VAL A N 1
ATOM 1457 C CA . VAL A 1 178 ? 2.963 5.122 -6.979 1.00 94.88 178 VAL A CA 1
ATOM 1458 C C . VAL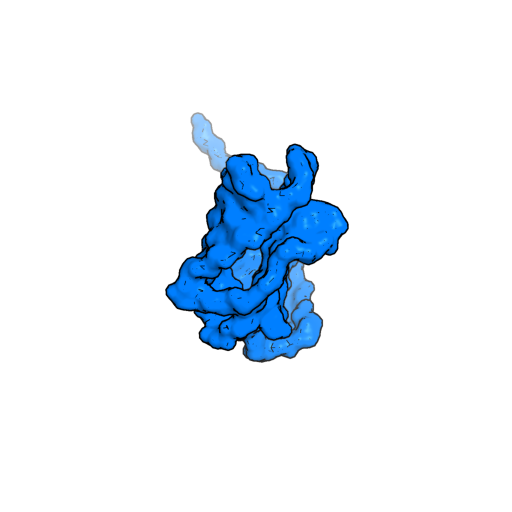 A 1 178 ? 4.134 5.643 -6.159 1.00 94.88 178 VAL A C 1
ATOM 1460 O O . VAL A 1 178 ? 3.981 6.003 -4.992 1.00 94.88 178 VAL A O 1
ATOM 1463 N N . HIS A 1 179 ? 5.297 5.752 -6.795 1.00 94.31 179 HIS A N 1
ATOM 1464 C CA . HIS A 1 179 ? 6.511 6.303 -6.207 1.00 94.31 179 HIS A CA 1
ATOM 1465 C C . HIS A 1 179 ? 6.996 7.522 -6.996 1.00 94.31 179 HIS A C 1
ATOM 1467 O O . HIS A 1 179 ? 7.094 7.496 -8.223 1.00 94.31 179 HIS A O 1
ATOM 1473 N N . THR A 1 180 ? 7.326 8.605 -6.289 1.00 92.25 180 THR A N 1
ATOM 1474 C CA . THR A 1 180 ? 7.910 9.799 -6.913 1.00 92.25 180 THR A CA 1
ATOM 1475 C C . THR A 1 180 ? 9.424 9.690 -6.928 1.00 92.25 180 THR A C 1
ATOM 1477 O O . THR A 1 180 ? 10.058 9.670 -5.878 1.00 92.25 180 THR A O 1
ATOM 1480 N N . ILE A 1 181 ? 10.001 9.686 -8.122 1.00 88.44 181 ILE A N 1
ATOM 1481 C CA . ILE A 1 181 ? 11.442 9.730 -8.334 1.00 88.44 181 ILE A CA 1
ATOM 1482 C C . ILE A 1 181 ? 11.854 11.199 -8.419 1.00 88.44 181 ILE A C 1
ATOM 1484 O O . ILE A 1 181 ? 11.466 11.905 -9.357 1.00 88.44 181 ILE A O 1
ATOM 1488 N N . ALA A 1 182 ? 12.621 11.645 -7.426 1.00 73.00 182 ALA A N 1
ATOM 1489 C CA . ALA A 1 182 ? 13.181 12.994 -7.340 1.00 73.00 182 ALA A CA 1
ATOM 1490 C C . ALA A 1 182 ? 14.570 13.102 -7.986 1.00 73.00 182 ALA A C 1
ATOM 1492 O O . ALA A 1 182 ? 15.310 12.089 -8.003 1.00 73.00 182 ALA A O 1
#

Solvent-accessible surface area (backbone atoms only — not comparable to full-atom values): 10742 Å² total; per-residue (Å²): 135,87,80,82,78,83,76,46,73,48,80,46,75,48,77,50,67,55,81,86,63,58,90,78,40,42,32,27,40,49,39,61,83,39,94,51,60,29,46,37,29,36,69,86,43,74,75,53,81,44,56,68,42,72,45,84,42,48,91,56,62,55,76,52,80,35,43,41,38,38,39,34,79,36,96,64,64,66,68,59,55,52,53,44,62,70,65,57,44,79,44,80,42,60,50,49,31,80,74,40,69,48,79,49,75,47,78,39,78,92,75,42,31,37,39,37,40,40,32,56,75,38,70,36,81,77,54,70,40,30,38,40,34,26,42,69,88,70,46,79,69,47,70,48,80,53,56,68,93,41,76,39,79,45,83,35,79,56,72,69,101,76,67,78,39,34,40,40,35,42,34,40,93,80,49,76,49,78,45,79,45,122

pLDDT: mean 86.52, std 11.56, range [42.16, 97.81]

Secondary structure (DSSP, 8-state):
----PPPEEEEEEEEEE-TT--TTEEEEEE-TT--S-EEEEETTEEEEEE-SSEEE-GGG--SSEEEEEEEEEESS-HHHHHHHHHT-EEEEEESSEEEEEEEEEEEETTTTEEEEEEEEEEEES----EEEEEETTS-EEEEEE--TTSEEEEEEE---TT---EEEEEE-SS-EEEEEE-

Mean predicted aligned error: 8.05 Å

Sequence (182 aa):
MKGSQFEETVFYTKTFSIQDYDISKDYLIDVQKLKKELTVWINGEELAHLDHGICQITHMIRPENNLIIVHTQSYDDIVEIRQQLNGLMIIERANDRIDDFEVQSKYMFRNQELYIQLKITDIEGAPIPTYTVMCSEGNIIATGDIHLDEVNEMICPQRSEFERGYLLFIDTEDETLVHTIA

Foldseek 3Di:
DDDDDDWDKDKDKDKDADPPDDLQKWKKKALQLPQFWKFKDKQNHTQPIDHGGIGTCSVRDDNGMMMMMIMGTDPDDPVVNVVSVVVMDMDIGGQWDQPDKDKDWDQDVVQQKIKIKIARDDTGDHWFKKKWKAFPVRDTFDIGTDDHHDIDIDIGHHDDDDTQWIWIWIDTPGDIDIDIDD

Nearest PDB structures (foldseek):
  8ugt-assembly1_A  TM=7.479E-01  e=1.898E-07  Lachnospira eligens
  7kgz-assembly1_B  TM=7.074E-01  e=2.876E-07  Roseburia hominis
  4jkk-assembly1_A  TM=7.155E-01  e=4.590E-07  Streptococcus agalactiae 2603V/R
  4g5a-assembly1_B  TM=5.870E-01  e=1.741E-02  Bacteroides thetaiotaomicron VPI-5482
  6mfa-assembly1_A  TM=3.523E-01  e=9.665E-02  Homo sapiens